Protein AF-A0A8S3QP58-F1 (afdb_monomer)

Structure (mmCIF, N/CA/C/O backbone):
data_AF-A0A8S3QP58-F1
#
_entry.id   AF-A0A8S3QP58-F1
#
loop_
_atom_site.group_PDB
_atom_site.id
_atom_site.type_symbol
_atom_site.label_atom_id
_atom_site.label_alt_id
_atom_site.label_comp_id
_atom_site.label_asym_id
_atom_site.label_entity_id
_atom_site.label_seq_id
_atom_site.pdbx_PDB_ins_code
_atom_site.Cartn_x
_atom_site.Cartn_y
_atom_site.Cartn_z
_atom_site.occupancy
_atom_site.B_iso_or_equiv
_atom_site.auth_seq_id
_atom_site.auth_comp_id
_atom_site.auth_asym_id
_atom_site.auth_atom_id
_atom_site.pdbx_PDB_model_num
ATOM 1 N N . MET A 1 1 ? -31.951 10.811 35.014 1.00 45.75 1 MET A N 1
ATOM 2 C CA . MET A 1 1 ? -30.513 10.478 35.061 1.00 45.75 1 MET A CA 1
ATOM 3 C C . MET A 1 1 ? -30.226 9.606 33.851 1.00 45.75 1 MET A C 1
ATOM 5 O O . MET A 1 1 ? -30.756 8.506 33.785 1.00 45.75 1 MET A O 1
ATOM 9 N N . THR A 1 2 ? -29.522 10.130 32.850 1.00 40.12 2 THR A N 1
ATOM 10 C CA . THR A 1 2 ? -29.192 9.384 31.626 1.00 40.12 2 THR A CA 1
ATOM 11 C C . THR A 1 2 ? -27.955 8.546 31.903 1.00 40.12 2 THR A C 1
ATOM 13 O O . THR A 1 2 ? -26.919 9.098 32.264 1.00 40.12 2 THR A O 1
ATOM 16 N N . VAL A 1 3 ? -28.060 7.226 31.774 1.00 45.69 3 VAL A N 1
ATOM 17 C CA . VAL A 1 3 ? -26.904 6.330 31.868 1.00 45.69 3 VAL A CA 1
ATOM 18 C C . VAL A 1 3 ? -26.404 6.098 30.449 1.00 45.69 3 VAL A C 1
ATOM 20 O O . VAL A 1 3 ? -27.106 5.503 29.633 1.00 45.69 3 VAL A O 1
ATOM 23 N N . ILE A 1 4 ? -25.210 6.600 30.141 1.00 49.03 4 ILE A N 1
ATOM 24 C CA . ILE A 1 4 ? -24.517 6.276 28.893 1.00 49.03 4 ILE A CA 1
ATOM 25 C C . ILE A 1 4 ? -23.741 4.986 29.153 1.00 49.03 4 ILE A C 1
ATOM 27 O O . ILE A 1 4 ? -22.743 4.999 29.872 1.00 49.03 4 ILE A O 1
ATOM 31 N N . LEU A 1 5 ? -24.212 3.866 28.602 1.00 46.88 5 LEU A N 1
ATOM 32 C CA . LEU A 1 5 ? -23.418 2.642 28.540 1.00 46.88 5 LEU A CA 1
ATOM 33 C C . LEU A 1 5 ? -22.616 2.647 27.238 1.00 46.88 5 LEU A C 1
ATOM 35 O O . LEU A 1 5 ? -23.177 2.556 26.147 1.00 46.88 5 LEU A O 1
ATOM 39 N N . HIS A 1 6 ? -21.295 2.751 27.368 1.00 47.25 6 HIS A N 1
ATOM 40 C CA . HIS A 1 6 ? -20.369 2.494 26.272 1.00 47.25 6 HIS A CA 1
ATOM 41 C C . HIS A 1 6 ? -20.181 0.983 26.145 1.00 47.25 6 HIS A C 1
ATOM 43 O O . HIS A 1 6 ? -19.508 0.369 26.972 1.00 47.25 6 HIS A O 1
ATOM 49 N N . PHE A 1 7 ? -20.778 0.382 25.118 1.00 46.78 7 PHE A N 1
ATOM 50 C CA . PHE A 1 7 ? -20.474 -0.994 24.745 1.00 46.78 7 PHE A CA 1
ATOM 51 C C . PHE A 1 7 ? -19.387 -0.974 23.668 1.00 46.78 7 PHE A C 1
ATOM 53 O O . PHE A 1 7 ? -19.610 -0.504 22.552 1.00 46.78 7 PHE A O 1
ATOM 60 N N . VAL A 1 8 ? -18.200 -1.472 24.018 1.00 51.53 8 VAL A N 1
ATOM 61 C CA . VAL A 1 8 ? -17.153 -1.808 23.048 1.00 51.53 8 VAL A CA 1
ATOM 62 C C . VAL A 1 8 ? -17.393 -3.255 22.633 1.00 51.53 8 VAL A C 1
ATOM 64 O O . VAL A 1 8 ? -17.228 -4.160 23.449 1.00 51.53 8 VAL A O 1
ATOM 67 N N . PHE A 1 9 ? -17.818 -3.480 21.390 1.00 50.41 9 PHE A N 1
ATOM 68 C CA . PHE A 1 9 ? -17.845 -4.827 20.824 1.00 50.41 9 PHE A CA 1
ATOM 69 C C . PHE A 1 9 ? -16.462 -5.138 20.248 1.00 50.41 9 PHE A C 1
ATOM 71 O O . PHE A 1 9 ? -16.004 -4.465 19.324 1.00 50.41 9 PHE A O 1
ATOM 78 N N . ASP A 1 10 ? -15.804 -6.153 20.808 1.00 52.69 10 ASP A N 1
ATOM 79 C CA . ASP A 1 10 ? -14.637 -6.792 20.201 1.00 52.69 10 ASP A CA 1
ATOM 80 C C . ASP A 1 10 ? -15.140 -7.810 19.171 1.00 52.69 10 ASP A C 1
ATOM 82 O O . ASP A 1 10 ? -15.853 -8.760 19.516 1.00 52.69 10 ASP A O 1
ATOM 86 N N . ALA A 1 11 ? -14.810 -7.609 17.896 1.00 58.12 11 ALA A N 1
ATOM 87 C CA . ALA A 1 11 ? -14.979 -8.658 16.906 1.00 58.12 11 ALA A CA 1
ATOM 88 C C . ALA A 1 11 ? -13.976 -9.779 17.232 1.00 58.12 11 ALA A C 1
ATOM 90 O O . ALA A 1 11 ? -12.807 -9.711 16.866 1.00 58.12 11 ALA A O 1
ATOM 91 N N . SER A 1 12 ? -14.426 -10.840 17.912 1.00 61.84 12 SER A N 1
ATOM 92 C CA . SER A 1 12 ? -13.555 -11.954 18.328 1.00 61.84 12 SER A CA 1
ATOM 93 C C . SER A 1 12 ? -12.965 -12.758 17.159 1.00 61.84 12 SER A C 1
ATOM 95 O O . SER A 1 12 ? -12.126 -13.634 17.377 1.00 61.84 12 SER A O 1
ATOM 97 N N . VAL A 1 13 ? -13.421 -12.498 15.933 1.00 76.38 13 VAL A N 1
ATOM 98 C CA . VAL A 1 13 ? -13.014 -13.181 14.705 1.00 76.38 13 VAL A CA 1
ATOM 99 C C . VAL A 1 13 ? -12.170 -12.228 13.870 1.00 76.38 13 VAL A C 1
ATOM 101 O O . VAL A 1 13 ? -12.584 -11.107 13.584 1.00 76.38 13 VAL A O 1
ATOM 104 N N . THR A 1 14 ? -10.993 -12.697 13.467 1.00 85.44 14 THR A N 1
ATOM 105 C CA . THR A 1 14 ? -10.166 -12.011 12.475 1.00 85.44 14 THR A CA 1
ATOM 106 C C . THR A 1 14 ? -10.880 -12.038 11.128 1.00 85.44 14 THR A C 1
ATOM 108 O O . THR A 1 14 ? -11.265 -13.105 10.649 1.00 85.44 14 THR A O 1
ATOM 111 N N . VAL A 1 15 ? -11.056 -10.870 10.521 1.00 92.31 15 VAL A N 1
ATOM 112 C CA . VAL A 1 15 ? -11.698 -10.711 9.213 1.00 92.31 15 VAL A CA 1
ATOM 113 C C . VAL A 1 15 ? -10.826 -9.870 8.294 1.00 92.31 15 VAL A C 1
ATOM 115 O O . VAL A 1 15 ? -9.963 -9.122 8.750 1.00 92.31 15 VAL A O 1
ATOM 118 N N . ASN A 1 16 ? -11.091 -9.968 6.997 1.00 94.50 16 ASN A N 1
ATOM 119 C CA . ASN A 1 16 ? -10.489 -9.103 5.998 1.00 94.50 16 ASN A CA 1
ATOM 120 C C . ASN A 1 16 ? -11.105 -7.699 6.071 1.00 94.50 16 ASN A C 1
ATOM 122 O O . ASN A 1 16 ? -12.305 -7.518 5.852 1.00 94.50 16 ASN A O 1
ATOM 126 N N . LEU A 1 17 ? -10.274 -6.715 6.386 1.00 95.00 17 LEU A N 1
ATOM 127 C CA . LEU A 1 17 ? -10.653 -5.327 6.626 1.00 95.00 17 LEU A CA 1
ATOM 128 C C . LEU A 1 17 ? -10.520 -4.447 5.380 1.00 95.00 17 LEU A C 1
ATOM 130 O O . LEU A 1 17 ? -11.056 -3.340 5.372 1.00 95.00 17 LEU A O 1
ATOM 134 N N . THR A 1 18 ? -9.842 -4.921 4.330 1.00 94.81 18 THR A N 1
ATOM 135 C CA . THR A 1 18 ? -9.574 -4.145 3.107 1.00 94.81 18 THR A CA 1
ATOM 136 C C . THR A 1 18 ? -10.833 -3.574 2.437 1.00 94.81 18 THR A C 1
ATOM 138 O O . THR A 1 18 ? -10.791 -2.416 2.024 1.00 94.81 18 THR A O 1
ATOM 141 N N . PRO A 1 19 ? -11.978 -4.289 2.363 1.00 93.44 19 PRO A N 1
ATOM 142 C CA . PRO A 1 19 ? -13.196 -3.721 1.773 1.00 93.44 19 PRO A CA 1
ATOM 143 C C . PRO A 1 19 ? -13.744 -2.486 2.510 1.00 93.44 19 PRO A C 1
ATOM 145 O O . PRO A 1 19 ? -14.552 -1.746 1.957 1.00 93.44 19 PRO A O 1
ATOM 148 N N . ASN A 1 20 ? -13.313 -2.250 3.753 1.00 92.75 20 ASN A N 1
ATOM 149 C CA . ASN A 1 20 ? -13.816 -1.197 4.629 1.00 92.75 20 ASN A CA 1
ATOM 150 C C . ASN A 1 20 ? -12.797 -0.055 4.781 1.00 92.75 20 ASN A C 1
ATOM 152 O O . ASN A 1 20 ? -12.424 0.337 5.891 1.00 92.75 20 ASN A O 1
ATOM 156 N N . GLY A 1 21 ? -12.339 0.497 3.660 1.00 94.75 21 GLY A N 1
ATOM 157 C CA . GLY A 1 21 ? -11.414 1.623 3.664 1.00 94.75 21 GLY A CA 1
ATOM 158 C C . GLY A 1 21 ? -11.160 2.212 2.287 1.00 94.75 21 GLY A C 1
ATOM 159 O O . GLY A 1 21 ? -11.836 1.891 1.313 1.00 94.75 21 GLY A O 1
ATOM 160 N N . THR A 1 22 ? -10.186 3.111 2.228 1.00 97.25 22 THR A N 1
ATOM 161 C CA . THR A 1 22 ? -9.797 3.827 1.010 1.00 97.25 22 THR A CA 1
ATOM 162 C C . THR A 1 22 ? -8.297 3.734 0.805 1.00 97.25 22 THR A C 1
ATOM 164 O O . THR A 1 22 ? -7.536 3.733 1.774 1.00 97.25 22 THR A O 1
ATOM 167 N N . ALA A 1 23 ? -7.867 3.704 -0.452 1.00 97.31 23 ALA A N 1
ATOM 168 C CA . ALA A 1 23 ? -6.461 3.674 -0.809 1.00 97.31 23 ALA A CA 1
ATOM 169 C C . ALA A 1 23 ? -6.011 5.004 -1.424 1.00 97.31 23 ALA A C 1
ATOM 171 O O . ALA A 1 23 ? -6.768 5.679 -2.109 1.00 97.31 23 ALA A O 1
ATOM 172 N N . THR A 1 24 ? -4.757 5.370 -1.185 1.00 96.19 24 THR A N 1
ATOM 173 C CA . THR A 1 24 ? -4.065 6.497 -1.826 1.00 96.19 24 THR A CA 1
ATOM 174 C C . THR A 1 24 ? -2.649 6.062 -2.181 1.00 96.19 24 THR A C 1
ATOM 176 O O . THR A 1 24 ? -2.135 5.110 -1.596 1.00 96.19 24 THR A O 1
ATOM 179 N N . GLN A 1 25 ? -1.992 6.748 -3.111 1.00 95.00 25 GLN A N 1
ATOM 180 C CA . GLN A 1 25 ? -0.618 6.428 -3.503 1.00 95.00 25 GLN A CA 1
ATOM 181 C C . GLN A 1 25 ? 0.185 7.684 -3.838 1.00 95.00 25 GLN A C 1
ATOM 183 O O . GLN A 1 25 ? -0.373 8.774 -3.960 1.00 95.00 25 GLN A O 1
ATOM 188 N N . SER A 1 26 ? 1.503 7.535 -3.962 1.00 92.88 26 SER A N 1
ATOM 189 C CA . SER A 1 26 ? 2.432 8.646 -4.193 1.00 92.88 26 SER A CA 1
ATOM 190 C C . SER A 1 26 ? 2.255 9.356 -5.536 1.00 92.88 26 SER A C 1
ATOM 192 O O . SER A 1 26 ? 2.531 10.549 -5.630 1.00 92.88 26 SER A O 1
ATOM 194 N N . SER A 1 27 ? 1.870 8.620 -6.578 1.00 91.50 27 SER A N 1
ATOM 195 C CA . SER A 1 27 ? 1.723 9.106 -7.955 1.00 91.50 27 SER A CA 1
ATOM 196 C C . SER A 1 27 ? 0.912 8.111 -8.785 1.00 91.50 27 SER A C 1
ATOM 198 O O . SER A 1 27 ? 0.676 6.990 -8.342 1.00 91.50 27 SER A O 1
ATOM 200 N N . PHE A 1 28 ? 0.507 8.496 -9.992 1.00 89.19 28 PHE A N 1
ATOM 201 C CA . PHE A 1 28 ? -0.217 7.630 -10.924 1.00 89.19 28 PHE A CA 1
ATOM 202 C C . PHE A 1 28 ? 0.669 7.232 -12.100 1.00 89.19 28 PHE A C 1
ATOM 204 O O . PHE A 1 28 ? 1.588 7.966 -12.478 1.00 89.19 28 PHE A O 1
ATOM 211 N N . TYR A 1 29 ? 0.397 6.068 -12.684 1.00 85.00 29 TYR A N 1
ATOM 212 C CA . TYR A 1 29 ? 1.099 5.614 -13.876 1.00 85.00 29 TYR A CA 1
ATOM 213 C C . TYR A 1 29 ? 0.943 6.629 -15.016 1.00 85.00 29 TYR A C 1
ATOM 215 O O . TYR A 1 29 ? -0.172 7.001 -15.377 1.00 85.00 29 TYR A O 1
ATOM 223 N N . ASN A 1 30 ? 2.066 7.086 -15.580 1.00 82.62 30 ASN A N 1
ATOM 224 C CA . ASN A 1 30 ? 2.117 8.138 -16.606 1.00 82.62 30 ASN A CA 1
ATOM 225 C C . ASN A 1 30 ? 1.372 9.438 -16.244 1.00 82.62 30 ASN A C 1
ATOM 227 O O . ASN A 1 30 ? 0.908 10.139 -17.140 1.00 82.62 30 ASN A O 1
ATOM 231 N N . ASP A 1 31 ? 1.263 9.757 -14.949 1.00 80.12 31 ASP A N 1
ATOM 232 C CA . ASP A 1 31 ? 0.519 10.924 -14.454 1.00 80.12 31 ASP A CA 1
ATOM 233 C C . ASP A 1 31 ? -0.972 10.925 -14.878 1.00 80.12 31 ASP A C 1
ATOM 235 O O . ASP A 1 31 ? -1.614 11.972 -14.941 1.00 80.12 31 ASP A O 1
ATOM 239 N N . ASP A 1 32 ? -1.532 9.741 -15.155 1.00 83.06 32 ASP A N 1
ATOM 240 C CA . ASP A 1 32 ? -2.918 9.536 -15.576 1.00 83.06 32 ASP A CA 1
ATOM 241 C C . ASP A 1 32 ? -3.711 8.840 -14.459 1.00 83.06 32 ASP A C 1
ATOM 243 O O . ASP A 1 32 ? -3.584 7.636 -14.243 1.00 83.06 32 ASP A O 1
ATOM 247 N N . GLU A 1 33 ? -4.567 9.593 -13.761 1.00 82.56 33 GLU A N 1
ATOM 248 C CA . GLU A 1 33 ? -5.402 9.094 -12.653 1.00 82.56 33 GLU A CA 1
ATOM 249 C C . GLU A 1 33 ? -6.383 7.983 -13.069 1.00 82.56 33 GLU A C 1
ATOM 251 O O . GLU A 1 33 ? -6.966 7.301 -12.223 1.00 82.56 33 GLU A O 1
ATOM 256 N N . SER A 1 34 ? -6.592 7.776 -14.374 1.00 83.25 34 SER A N 1
ATOM 257 C CA . SER A 1 34 ? -7.401 6.665 -14.868 1.00 83.25 34 SER A CA 1
ATOM 258 C C . SER A 1 34 ? -6.654 5.326 -14.869 1.00 83.25 34 SER A C 1
ATOM 260 O O . SER A 1 34 ? -7.308 4.282 -14.926 1.00 83.25 34 SER A O 1
ATOM 262 N N . LYS A 1 35 ? -5.318 5.334 -14.753 1.00 83.62 35 LYS A N 1
ATOM 263 C CA . LYS A 1 35 ? -4.450 4.154 -14.856 1.00 83.62 35 LYS A CA 1
ATOM 264 C C . LYS A 1 35 ? -3.751 3.852 -13.536 1.00 83.62 35 LYS A C 1
ATOM 266 O O . LYS A 1 35 ? -3.249 4.745 -12.861 1.00 83.62 35 LYS A O 1
ATOM 271 N N . GLY A 1 36 ? -3.673 2.566 -13.186 1.00 87.62 36 GLY A N 1
ATOM 272 C CA . GLY A 1 36 ? -2.927 2.135 -12.000 1.00 87.62 36 GLY A CA 1
ATOM 273 C C . GLY A 1 36 ? -3.483 2.701 -10.694 1.00 87.62 36 GLY A C 1
ATOM 274 O O . GLY A 1 36 ? -2.716 3.061 -9.803 1.00 87.62 36 GLY A O 1
ATOM 275 N N . LYS A 1 37 ? -4.807 2.832 -10.600 1.00 93.12 37 LYS A N 1
ATOM 276 C CA . LYS A 1 37 ? -5.500 3.439 -9.464 1.00 93.12 37 LYS A CA 1
ATOM 277 C C . LYS A 1 37 ? -5.148 2.750 -8.141 1.00 93.12 37 LYS A C 1
ATOM 279 O O . LYS A 1 37 ? -5.067 1.523 -8.118 1.00 93.12 37 LYS A O 1
ATOM 284 N N . PRO A 1 38 ? -5.007 3.473 -7.018 1.00 95.12 38 PRO A N 1
ATOM 285 C CA . PRO A 1 38 ? -4.728 2.838 -5.733 1.00 95.12 38 PRO A CA 1
ATOM 286 C C . PRO A 1 38 ? -5.851 1.883 -5.301 1.00 95.12 38 PRO A C 1
ATOM 288 O O . PRO A 1 38 ? -5.576 0.883 -4.638 1.00 95.12 38 PRO A O 1
ATOM 291 N N . GLU A 1 39 ? -7.098 2.138 -5.707 1.00 94.81 39 GLU A N 1
ATOM 292 C CA . GLU A 1 39 ? -8.261 1.298 -5.400 1.00 94.81 39 GLU A CA 1
ATOM 293 C C . GLU A 1 39 ? -8.212 -0.078 -6.071 1.00 94.81 39 GLU A C 1
ATOM 295 O O . GLU A 1 39 ? -8.868 -1.008 -5.603 1.00 94.81 39 GLU A O 1
ATOM 300 N N . ASN A 1 40 ? -7.412 -0.231 -7.129 1.00 92.94 40 ASN A N 1
ATOM 301 C CA . ASN A 1 40 ? -7.215 -1.514 -7.796 1.00 92.94 40 ASN A CA 1
ATOM 302 C C . ASN A 1 40 ? -6.676 -2.582 -6.828 1.00 92.94 40 ASN A C 1
ATOM 304 O O . ASN A 1 40 ? -7.013 -3.749 -6.960 1.00 92.94 40 ASN A O 1
ATOM 308 N N . ALA A 1 41 ? -5.932 -2.176 -5.793 1.00 94.81 41 ALA A N 1
ATOM 309 C CA . ALA A 1 41 ? -5.393 -3.075 -4.777 1.00 94.81 41 ALA A CA 1
ATOM 310 C C . ALA A 1 41 ? -6.381 -3.426 -3.638 1.00 94.81 41 ALA A C 1
ATOM 31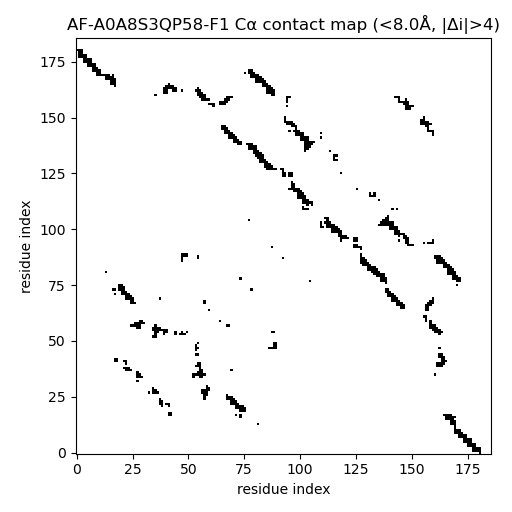2 O O . ALA A 1 41 ? -5.985 -4.078 -2.670 1.00 94.81 41 ALA A O 1
ATOM 3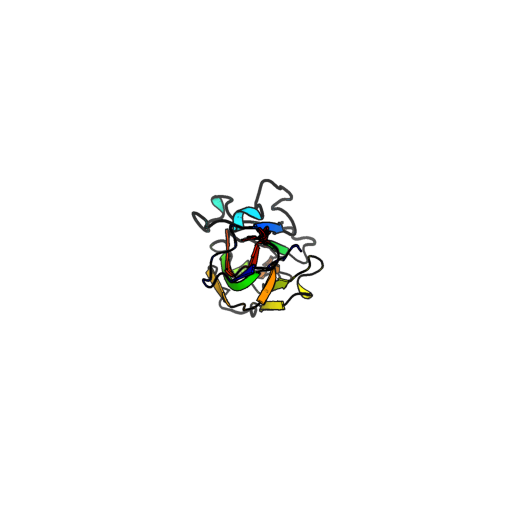13 N N . LEU A 1 42 ? -7.647 -2.987 -3.700 1.00 94.88 42 LEU A N 1
ATOM 314 C CA . LEU A 1 42 ? -8.636 -3.188 -2.626 1.00 94.88 42 LEU A CA 1
ATOM 315 C C . LEU A 1 42 ? -9.488 -4.449 -2.771 1.00 94.88 42 LEU A C 1
ATOM 317 O O . LEU A 1 42 ? -10.114 -4.881 -1.799 1.00 94.88 42 LEU A O 1
ATOM 321 N N . TYR A 1 43 ? -9.520 -5.044 -3.960 1.00 88.56 43 TYR A N 1
ATOM 322 C CA . TYR A 1 43 ? -10.361 -6.197 -4.259 1.00 88.56 43 TYR A CA 1
ATOM 323 C C . TYR A 1 43 ? -9.514 -7.359 -4.775 1.00 88.56 43 TYR A C 1
ATOM 325 O O . TYR A 1 43 ? -8.548 -7.116 -5.495 1.00 88.56 43 TYR A O 1
ATOM 333 N N . PRO A 1 44 ? -9.862 -8.615 -4.432 1.00 84.56 44 PRO A N 1
ATOM 334 C CA . PRO A 1 44 ? -9.182 -9.779 -4.983 1.00 84.56 44 PRO A CA 1
ATOM 335 C C . PRO A 1 44 ? -9.177 -9.711 -6.513 1.00 84.56 44 PRO A C 1
ATOM 337 O O . PRO A 1 44 ? -10.242 -9.497 -7.106 1.00 84.56 44 PRO A O 1
ATOM 340 N N . PRO A 1 45 ? -8.019 -9.873 -7.166 1.00 73.00 45 PRO A N 1
ATOM 341 C CA . PRO A 1 45 ? -7.928 -9.628 -8.584 1.00 73.00 45 PRO A CA 1
ATOM 342 C C . PRO A 1 45 ? -8.338 -10.897 -9.340 1.00 73.00 45 PRO A C 1
ATOM 344 O O . PRO A 1 45 ? -8.186 -12.018 -8.854 1.00 73.00 45 PRO A O 1
ATOM 347 N N . ILE A 1 46 ? -8.867 -10.732 -10.554 1.00 70.25 46 ILE A N 1
ATOM 348 C CA . ILE A 1 46 ? -9.200 -11.868 -11.433 1.00 70.25 46 ILE A CA 1
ATOM 349 C C . ILE A 1 46 ? -7.908 -12.514 -11.986 1.00 70.25 46 ILE A C 1
ATOM 351 O O . ILE A 1 46 ? -7.915 -13.679 -12.376 1.00 70.25 46 ILE A O 1
ATOM 355 N N . SER A 1 47 ? -6.797 -11.766 -12.001 1.00 72.50 47 SER A N 1
ATOM 356 C CA . SER A 1 47 ? -5.446 -12.198 -12.385 1.00 72.50 47 SER A CA 1
ATOM 357 C C . SER A 1 47 ? -4.397 -11.239 -11.792 1.00 72.50 47 SER A C 1
ATOM 359 O O . SER A 1 47 ? -4.732 -10.113 -11.446 1.00 72.50 47 SER A O 1
ATOM 361 N N . ASN A 1 48 ? -3.129 -11.644 -11.702 1.00 71.62 48 ASN A N 1
ATOM 362 C CA . ASN A 1 48 ? -2.017 -10.741 -11.362 1.00 71.62 48 ASN A CA 1
ATOM 363 C C . ASN A 1 48 ? -1.283 -10.213 -12.616 1.00 71.62 48 ASN A C 1
ATOM 365 O O . ASN A 1 48 ? -0.235 -9.572 -12.504 1.00 71.62 48 ASN A O 1
ATOM 369 N N . GLU A 1 49 ? -1.823 -10.469 -13.813 1.00 71.81 49 GLU A N 1
ATOM 370 C CA . GLU A 1 49 ? -1.290 -9.978 -15.084 1.00 71.81 49 GLU A CA 1
ATOM 371 C C . GLU A 1 49 ? -1.648 -8.502 -15.333 1.00 71.81 49 GLU A C 1
ATOM 373 O O . GLU A 1 49 ? -2.814 -8.095 -15.333 1.00 71.81 49 GLU A O 1
ATOM 378 N N . TYR A 1 50 ? -0.637 -7.690 -15.652 1.00 56.50 50 TYR A N 1
ATOM 379 C CA . TYR A 1 50 ? -0.803 -6.250 -15.883 1.00 56.50 50 TYR A CA 1
ATOM 380 C C . TYR A 1 50 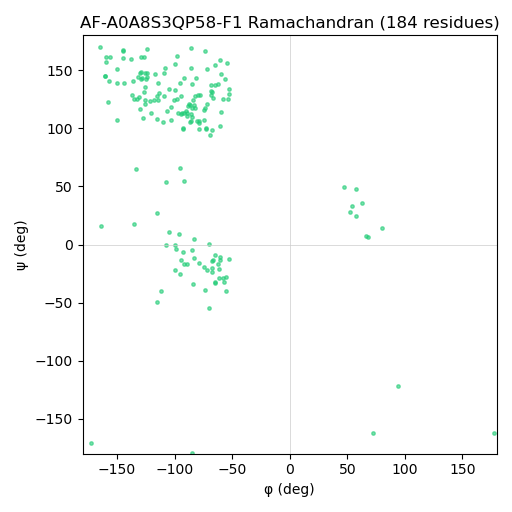? -1.604 -5.883 -17.135 1.00 56.50 50 TYR A C 1
ATOM 382 O O . TYR A 1 50 ? -2.204 -4.810 -17.168 1.00 56.50 50 TYR A O 1
ATOM 390 N N . ASN A 1 51 ? -1.681 -6.755 -18.149 1.00 60.19 51 ASN A N 1
ATOM 391 C CA . ASN A 1 51 ? -2.386 -6.463 -19.409 1.00 60.19 51 ASN A CA 1
ATOM 392 C C . ASN A 1 51 ? -3.886 -6.162 -19.223 1.00 60.19 51 ASN A C 1
ATOM 394 O O . ASN A 1 51 ? -4.538 -5.675 -20.144 1.00 60.19 51 ASN A O 1
ATOM 398 N N . LEU A 1 52 ? -4.426 -6.404 -18.027 1.00 60.31 52 LEU A N 1
ATOM 399 C CA . LEU A 1 52 ? -5.795 -6.071 -17.651 1.00 60.31 52 LEU A CA 1
ATOM 400 C C . LEU A 1 52 ? -5.933 -4.690 -16.976 1.00 60.31 52 LEU A C 1
ATOM 402 O O . LEU A 1 52 ? -7.053 -4.249 -16.741 1.00 60.31 52 LEU A O 1
ATOM 406 N N . SER A 1 53 ? -4.831 -3.985 -16.679 1.00 70.75 53 SER A N 1
ATOM 407 C CA . SER A 1 53 ? -4.813 -2.703 -15.942 1.00 70.75 53 SER A CA 1
ATOM 408 C C . SER A 1 53 ? -5.530 -2.761 -14.582 1.00 70.75 53 SER A C 1
ATOM 410 O O . SER A 1 53 ? -6.128 -1.783 -14.133 1.00 70.75 53 SER A O 1
ATOM 412 N N . ILE A 1 54 ? -5.469 -3.925 -13.929 1.00 81.94 54 ILE A N 1
ATOM 413 C CA . ILE A 1 54 ? -6.204 -4.247 -12.694 1.00 81.94 54 ILE A CA 1
ATOM 414 C C . ILE A 1 54 ? -5.384 -4.108 -11.416 1.00 81.94 54 ILE A C 1
ATOM 416 O O . ILE A 1 54 ? -5.941 -4.294 -10.345 1.00 81.94 54 ILE A O 1
ATOM 420 N N . CYS A 1 55 ? -4.091 -3.798 -11.508 1.00 90.69 55 CYS A N 1
ATOM 421 C CA . CYS A 1 55 ? -3.241 -3.543 -10.346 1.00 90.69 55 CYS A CA 1
ATOM 422 C C . CYS A 1 55 ? -3.088 -2.031 -10.143 1.00 90.69 55 CYS A C 1
ATOM 424 O O . CYS A 1 55 ? -3.270 -1.247 -11.085 1.00 90.69 55 CYS A O 1
ATOM 426 N N . SER A 1 56 ? -2.800 -1.597 -8.918 1.00 93.56 56 SER A N 1
ATOM 427 C CA . SER A 1 56 ? -2.310 -0.240 -8.689 1.00 93.56 56 SER A CA 1
ATOM 428 C C . SER A 1 56 ? -0.947 -0.086 -9.357 1.00 93.56 56 SER A C 1
ATOM 430 O O . SER A 1 56 ? -0.273 -1.081 -9.615 1.00 93.56 56 SER A O 1
ATOM 432 N N . HIS A 1 57 ? -0.575 1.138 -9.719 1.00 92.62 57 HIS A N 1
ATOM 433 C CA . HIS A 1 57 ? 0.698 1.399 -10.376 1.00 92.62 57 HIS A CA 1
ATOM 434 C C . HIS A 1 57 ? 1.111 2.861 -10.185 1.00 92.62 57 HIS A C 1
ATOM 436 O O . HIS A 1 57 ? 0.388 3.780 -10.583 1.00 92.62 57 HIS A O 1
ATOM 442 N N . THR A 1 58 ? 2.286 3.090 -9.603 1.00 92.06 58 THR A N 1
ATOM 443 C CA . THR A 1 58 ? 2.872 4.437 -9.474 1.00 92.06 58 THR A CA 1
ATOM 444 C C . THR A 1 58 ? 3.658 4.837 -10.722 1.00 92.06 58 THR A C 1
ATOM 446 O O . THR A 1 58 ? 3.921 4.024 -11.599 1.00 92.06 58 THR A O 1
ATOM 449 N N . LYS A 1 59 ? 4.055 6.100 -10.847 1.00 87.81 59 LYS A N 1
ATOM 450 C CA . LYS A 1 59 ? 4.832 6.566 -12.006 1.00 87.81 59 LYS A CA 1
ATOM 451 C C . LYS A 1 59 ? 6.200 5.869 -12.132 1.00 87.81 59 LYS A C 1
ATOM 453 O O . LYS A 1 59 ? 6.931 5.785 -11.152 1.00 87.81 59 LYS A O 1
ATOM 458 N N . GLU A 1 60 ? 6.579 5.497 -13.355 1.00 78.44 60 GLU A N 1
ATOM 459 C CA . GLU A 1 60 ? 7.905 4.969 -13.730 1.00 78.44 60 GLU A CA 1
ATOM 460 C C . GLU A 1 60 ? 8.857 6.101 -14.182 1.00 78.44 60 GLU A C 1
ATOM 462 O O . GLU A 1 60 ? 9.356 6.107 -15.306 1.00 78.44 60 GLU A O 1
ATOM 467 N N . ASP A 1 61 ? 9.066 7.147 -13.373 1.00 67.38 61 ASP A N 1
ATOM 468 C CA . ASP A 1 61 ? 9.904 8.281 -13.810 1.00 67.38 61 ASP A CA 1
ATOM 469 C C . ASP A 1 61 ? 11.362 8.133 -13.394 1.00 67.38 61 ASP A C 1
ATOM 471 O O . ASP A 1 61 ? 11.739 8.515 -12.287 1.00 67.38 61 ASP A O 1
ATOM 475 N N . ILE A 1 62 ? 12.171 7.675 -14.351 1.00 61.72 62 ILE A N 1
ATOM 476 C CA . ILE A 1 62 ? 13.628 7.457 -14.311 1.00 61.72 62 ILE A CA 1
ATOM 477 C C . ILE A 1 62 ? 14.447 8.678 -13.849 1.00 61.72 62 ILE A C 1
ATOM 479 O O . ILE A 1 62 ? 15.646 8.549 -13.610 1.00 61.72 62 ILE A O 1
ATOM 483 N N . ARG A 1 63 ? 13.863 9.883 -13.758 1.00 60.91 63 ARG A N 1
ATOM 484 C CA . ARG A 1 63 ? 14.645 11.095 -13.479 1.00 60.91 63 ARG A CA 1
ATOM 485 C C . ARG A 1 63 ? 14.632 11.591 -12.044 1.00 60.91 63 ARG A C 1
ATOM 487 O O . ARG A 1 63 ? 15.574 12.306 -11.736 1.00 60.91 63 ARG A O 1
ATOM 494 N N . ASN A 1 64 ? 13.654 11.262 -11.184 1.00 62.44 64 ASN A N 1
ATOM 495 C CA . ASN A 1 64 ? 13.590 11.841 -9.821 1.00 62.44 64 ASN A CA 1
ATOM 496 C C . ASN A 1 64 ? 12.678 11.126 -8.788 1.00 62.44 64 ASN A C 1
ATOM 498 O O . ASN A 1 64 ? 12.368 11.716 -7.748 1.00 62.44 64 ASN A O 1
ATOM 502 N N . VAL A 1 65 ? 12.228 9.884 -9.002 1.00 67.56 65 VAL A N 1
ATOM 503 C CA . VAL A 1 65 ? 11.454 9.170 -7.963 1.00 67.56 65 VAL A CA 1
ATOM 504 C C . VAL A 1 65 ? 12.400 8.615 -6.896 1.00 67.56 65 VAL A C 1
ATOM 506 O O . VAL A 1 65 ? 13.101 7.641 -7.125 1.00 67.56 65 VAL A O 1
ATOM 509 N N . GLN A 1 66 ? 12.425 9.238 -5.714 1.00 81.00 66 GLN A N 1
ATOM 510 C CA . GLN A 1 66 ? 13.221 8.756 -4.568 1.00 81.00 66 GLN A CA 1
ATOM 511 C C . GLN A 1 66 ? 12.455 7.770 -3.675 1.00 81.00 66 GLN A C 1
ATOM 513 O O . GLN A 1 66 ? 13.045 7.104 -2.828 1.00 81.00 66 GLN A O 1
ATOM 518 N N . LYS A 1 67 ? 11.126 7.728 -3.813 1.00 89.81 67 LYS A N 1
ATOM 519 C CA . LYS A 1 67 ? 10.239 6.858 -3.043 1.00 89.81 67 LYS A CA 1
ATOM 520 C C . LYS A 1 67 ? 8.897 6.688 -3.741 1.00 89.81 67 LYS A C 1
ATOM 522 O O . LYS A 1 67 ? 8.374 7.654 -4.300 1.00 89.81 67 LYS A O 1
ATOM 527 N N . ALA A 1 68 ? 8.318 5.507 -3.616 1.00 92.81 68 ALA A N 1
ATOM 528 C CA . ALA A 1 68 ? 6.967 5.190 -4.041 1.00 92.81 68 ALA A CA 1
ATOM 529 C C . ALA A 1 68 ? 6.215 4.532 -2.882 1.00 92.81 68 ALA A C 1
ATOM 531 O O . ALA A 1 68 ? 6.795 3.816 -2.063 1.00 92.81 68 ALA A O 1
ATOM 532 N N . TRP A 1 69 ? 4.925 4.830 -2.756 1.00 95.31 69 TRP A N 1
ATOM 533 C CA . TRP A 1 69 ? 4.123 4.270 -1.675 1.00 95.31 69 TRP A CA 1
ATOM 534 C C . TRP A 1 69 ? 2.664 4.103 -2.060 1.00 95.31 69 TRP A C 1
ATOM 536 O O . TRP A 1 69 ? 2.117 4.882 -2.839 1.00 95.31 69 TRP A O 1
ATOM 546 N N . TRP A 1 70 ? 2.038 3.111 -1.436 1.00 97.12 70 TRP A N 1
ATOM 547 C CA . TRP A 1 70 ? 0.600 2.887 -1.431 1.00 97.12 70 TRP A CA 1
ATOM 548 C C . TRP A 1 70 ? 0.132 2.805 0.016 1.00 97.12 70 TRP A C 1
ATOM 550 O O . TRP A 1 70 ? 0.777 2.175 0.854 1.00 97.12 70 TRP A O 1
ATOM 560 N N . ARG A 1 71 ? -0.970 3.477 0.333 1.00 97.69 71 ARG A N 1
ATOM 561 C CA . ARG A 1 71 ? -1.483 3.611 1.693 1.00 97.69 71 ARG A CA 1
ATOM 562 C C . ARG A 1 71 ? -2.967 3.317 1.735 1.00 97.69 71 ARG A C 1
ATOM 564 O O . ARG A 1 71 ? -3.753 4.010 1.092 1.00 97.69 71 ARG A O 1
ATOM 571 N N . PHE A 1 72 ? -3.326 2.376 2.591 1.00 98.00 72 PHE A N 1
ATOM 572 C CA . PHE A 1 72 ? -4.691 2.098 2.995 1.00 98.00 72 PHE A CA 1
ATOM 573 C C . PHE A 1 72 ? -5.062 2.888 4.247 1.00 98.00 72 PHE A C 1
ATOM 575 O O . PHE A 1 72 ? -4.239 3.033 5.151 1.00 98.00 72 PHE A O 1
ATOM 582 N N . GLN A 1 73 ? -6.306 3.348 4.317 1.00 97.19 73 GLN A N 1
ATOM 583 C CA . GLN A 1 73 ? -6.913 3.971 5.488 1.00 97.19 73 GLN A CA 1
ATOM 584 C C . GLN A 1 73 ? -8.215 3.244 5.828 1.00 97.19 73 GLN A C 1
ATOM 586 O O . GLN A 1 73 ? -9.116 3.185 4.990 1.00 97.19 73 GLN A O 1
ATOM 591 N N . PHE A 1 74 ? -8.351 2.756 7.064 1.00 95.81 74 PHE A N 1
ATOM 592 C CA . PHE A 1 74 ? -9.619 2.189 7.534 1.00 95.81 74 PHE A CA 1
ATOM 593 C C . PHE A 1 74 ? -10.690 3.282 7.668 1.00 95.81 74 PHE A C 1
ATOM 595 O O . PHE A 1 74 ? -10.438 4.358 8.221 1.00 95.81 74 PHE A O 1
ATOM 602 N N . SER A 1 75 ? -11.915 2.995 7.222 1.00 94.12 75 SER A N 1
ATOM 603 C CA . SER A 1 75 ? -13.039 3.944 7.300 1.00 94.12 75 SER A CA 1
ATOM 604 C C . SER A 1 75 ? -13.607 4.109 8.716 1.00 94.12 75 SER A C 1
ATOM 606 O O . SER A 1 75 ? -14.257 5.107 9.017 1.00 94.12 75 SER A O 1
ATOM 608 N N . PHE A 1 76 ? -13.339 3.146 9.597 1.00 89.81 76 PHE A N 1
ATOM 609 C CA . PHE A 1 76 ? -13.866 3.060 10.962 1.00 89.81 76 PHE A CA 1
ATOM 610 C C . PHE A 1 76 ? -12.833 3.440 12.042 1.00 89.81 76 PHE A C 1
ATOM 612 O O . PHE A 1 76 ? -13.074 3.237 13.230 1.00 89.81 76 PHE A O 1
ATOM 619 N N . GLY A 1 77 ? -11.688 4.009 11.652 1.00 90.75 77 GLY A N 1
ATOM 620 C CA . GLY A 1 77 ? -10.649 4.457 12.581 1.00 90.75 77 GLY A CA 1
ATOM 621 C C . GLY A 1 77 ? -9.570 3.403 12.821 1.00 90.75 77 GLY A C 1
ATOM 622 O O . GLY A 1 77 ? -8.883 3.010 11.887 1.00 90.75 77 GLY A O 1
ATOM 623 N N . LEU A 1 78 ? -9.362 3.000 14.075 1.00 92.62 78 LEU A N 1
ATOM 624 C CA . LEU A 1 78 ? -8.289 2.068 14.437 1.00 92.62 78 LEU A CA 1
ATOM 625 C C . LEU A 1 78 ? -8.720 0.610 14.256 1.00 92.62 78 LEU A C 1
ATOM 627 O O . LEU A 1 78 ? -9.808 0.215 14.680 1.00 92.62 78 LEU A O 1
ATOM 631 N N . ALA A 1 79 ? -7.818 -0.197 13.706 1.00 93.50 79 ALA A N 1
ATOM 632 C CA . ALA A 1 79 ? -7.946 -1.644 13.632 1.00 93.50 79 ALA A CA 1
ATOM 633 C C . ALA A 1 79 ? -6.725 -2.322 14.253 1.00 93.50 79 ALA A C 1
ATOM 635 O O . ALA A 1 79 ? -5.597 -1.850 14.104 1.00 93.50 79 ALA A O 1
ATOM 636 N N . TYR A 1 80 ? -6.950 -3.439 14.940 1.00 94.81 80 TYR A N 1
ATOM 637 C CA . TYR A 1 80 ? -5.881 -4.333 15.358 1.00 94.81 80 TYR A CA 1
ATOM 638 C C . TYR A 1 80 ? -5.586 -5.312 14.225 1.00 94.81 80 TYR A C 1
ATOM 640 O O . TYR A 1 80 ? -6.371 -6.220 13.958 1.00 94.81 80 TYR A O 1
ATOM 648 N N . ILE A 1 81 ? -4.475 -5.095 13.536 1.00 96.81 81 ILE A N 1
ATOM 649 C CA . ILE A 1 81 ? -4.022 -5.901 12.405 1.00 96.81 81 ILE A CA 1
ATOM 650 C C . ILE A 1 81 ? -3.328 -7.149 12.953 1.00 96.81 81 ILE A C 1
ATOM 652 O O . ILE A 1 81 ? -2.676 -7.091 13.997 1.00 96.81 81 ILE A O 1
ATOM 656 N N . THR A 1 82 ? -3.505 -8.281 12.273 1.00 97.12 82 THR A N 1
ATOM 657 C CA . THR A 1 82 ? -2.824 -9.547 12.587 1.00 97.12 82 THR A CA 1
ATOM 658 C C . THR A 1 82 ? -1.833 -9.936 11.507 1.00 97.12 82 THR A C 1
ATOM 660 O O . THR A 1 82 ? -0.736 -10.408 11.806 1.00 97.12 82 THR A O 1
ATOM 663 N N . ASP A 1 83 ? -2.211 -9.730 10.250 1.00 97.69 83 ASP A N 1
ATOM 664 C CA . ASP A 1 83 ? -1.410 -10.073 9.089 1.00 97.69 83 ASP A CA 1
ATOM 665 C C . ASP A 1 83 ? -1.868 -9.292 7.856 1.00 97.69 83 ASP A C 1
ATOM 667 O O . ASP A 1 83 ? -2.993 -8.792 7.769 1.00 97.69 83 ASP A O 1
ATOM 671 N N . ILE A 1 84 ? -0.947 -9.161 6.909 1.00 98.25 84 ILE A N 1
ATOM 672 C CA . ILE A 1 84 ? -1.127 -8.436 5.659 1.00 98.25 84 ILE A CA 1
ATOM 673 C C . ILE A 1 84 ? -0.671 -9.364 4.542 1.00 98.25 84 ILE A C 1
ATOM 675 O O . ILE A 1 84 ? 0.499 -9.736 4.478 1.00 98.25 84 ILE A O 1
ATOM 679 N N . THR A 1 85 ? -1.586 -9.748 3.660 1.00 97.25 85 THR A N 1
ATOM 680 C CA . THR A 1 85 ? -1.260 -10.540 2.472 1.00 97.25 85 THR A CA 1
ATOM 681 C C . THR A 1 85 ? -1.194 -9.640 1.253 1.00 97.25 85 THR A C 1
ATOM 683 O O . THR A 1 85 ? -2.157 -8.942 0.942 1.00 97.25 85 THR A O 1
ATOM 686 N N . ILE A 1 86 ? -0.062 -9.671 0.561 1.00 95.94 86 ILE A N 1
ATOM 687 C CA . ILE A 1 86 ? 0.194 -8.887 -0.645 1.00 95.94 86 ILE A CA 1
ATOM 688 C C . ILE A 1 86 ? 0.122 -9.812 -1.851 1.00 95.94 86 ILE A C 1
ATOM 690 O O . ILE A 1 86 ? 0.726 -10.882 -1.838 1.00 95.94 86 ILE A O 1
ATOM 694 N N . TYR A 1 87 ? -0.578 -9.357 -2.884 1.00 94.94 87 TYR A N 1
ATOM 695 C CA . TYR A 1 87 ? -0.575 -9.907 -4.231 1.00 94.94 87 TYR A CA 1
ATOM 696 C C . TYR A 1 87 ? 0.006 -8.837 -5.151 1.00 94.94 87 TYR A C 1
ATOM 698 O O . TYR A 1 87 ? -0.616 -7.799 -5.393 1.00 94.94 87 TYR A O 1
ATOM 706 N N . TYR A 1 88 ? 1.225 -9.069 -5.610 1.00 94.00 88 TYR A N 1
ATOM 707 C CA . TYR A 1 88 ? 1.969 -8.180 -6.489 1.00 94.00 88 TYR A CA 1
ATOM 708 C C . TYR A 1 88 ? 1.843 -8.624 -7.948 1.00 94.00 88 TYR A C 1
ATOM 710 O O . TYR A 1 88 ? 1.492 -9.774 -8.231 1.00 94.00 88 TYR A O 1
ATOM 718 N N . ARG A 1 89 ? 2.149 -7.711 -8.873 1.00 92.38 89 ARG A N 1
ATOM 719 C CA . ARG A 1 89 ? 2.173 -7.985 -10.313 1.00 92.38 89 ARG A CA 1
ATOM 720 C C . ARG A 1 89 ? 3.053 -9.193 -10.651 1.00 92.38 89 ARG A C 1
ATOM 722 O O . ARG A 1 89 ? 4.195 -9.315 -10.203 1.00 92.38 89 ARG A O 1
ATOM 729 N N . GLU A 1 90 ? 2.524 -10.077 -11.490 1.00 89.88 90 GLU A N 1
ATOM 730 C CA . GLU A 1 90 ? 3.225 -11.276 -11.945 1.00 89.88 90 GLU A CA 1
ATOM 731 C C . GLU A 1 90 ? 4.460 -10.927 -12.786 1.00 89.88 90 GLU A C 1
ATOM 733 O O . GLU A 1 90 ? 4.376 -10.076 -13.665 1.00 89.88 90 GLU A O 1
ATOM 738 N N . ASN A 1 91 ? 5.583 -11.619 -12.555 1.00 87.31 91 ASN A N 1
ATOM 739 C CA . ASN A 1 91 ? 6.892 -11.410 -13.201 1.00 87.31 91 ASN A CA 1
ATOM 740 C C . ASN A 1 91 ? 7.618 -10.095 -12.858 1.00 87.31 91 ASN A C 1
ATOM 742 O O . ASN A 1 91 ? 8.686 -9.852 -13.405 1.00 87.31 91 ASN A O 1
ATOM 746 N N . TYR A 1 92 ? 7.105 -9.292 -11.919 1.00 89.19 92 TYR A N 1
ATOM 747 C CA . TYR A 1 92 ? 7.722 -8.023 -11.491 1.00 89.19 92 TYR A CA 1
ATOM 748 C C . TYR A 1 92 ? 8.189 -8.051 -10.028 1.00 89.19 92 TYR A C 1
ATOM 750 O O . TYR A 1 92 ? 8.300 -7.023 -9.367 1.00 89.19 92 TYR A O 1
ATOM 758 N N . ALA A 1 93 ? 8.508 -9.242 -9.508 1.00 89.62 93 ALA A N 1
ATOM 759 C CA . ALA A 1 93 ? 9.003 -9.428 -8.139 1.00 89.62 93 ALA A CA 1
ATOM 760 C C . ALA A 1 93 ? 10.256 -8.590 -7.827 1.00 89.62 93 ALA A C 1
ATOM 762 O O . ALA A 1 93 ? 10.491 -8.224 -6.679 1.00 89.62 93 ALA A O 1
ATOM 763 N N . TYR A 1 94 ? 11.062 -8.272 -8.842 1.00 88.38 94 TYR A N 1
ATOM 764 C CA . TYR A 1 94 ? 12.265 -7.464 -8.681 1.00 88.38 94 TYR A CA 1
ATOM 765 C C . TYR A 1 94 ? 11.946 -6.029 -8.237 1.00 88.38 94 TYR A C 1
ATOM 767 O O . TYR A 1 94 ? 12.683 -5.504 -7.412 1.00 88.38 94 TYR A O 1
ATOM 775 N N . HIS A 1 95 ? 10.807 -5.443 -8.634 1.00 90.06 95 HIS A N 1
ATOM 776 C CA . HIS A 1 95 ? 10.341 -4.143 -8.123 1.00 90.06 95 HIS A CA 1
ATOM 777 C C . HIS A 1 95 ? 9.956 -4.171 -6.633 1.00 90.06 95 HIS A C 1
ATOM 779 O O . HIS A 1 95 ? 9.798 -3.126 -6.009 1.00 90.06 95 HIS A O 1
ATOM 785 N N . MET A 1 96 ? 9.805 -5.356 -6.034 1.00 92.00 96 MET A N 1
ATOM 786 C CA . MET A 1 96 ? 9.577 -5.489 -4.595 1.00 92.00 96 MET A CA 1
ATOM 787 C C . MET A 1 96 ? 10.883 -5.494 -3.795 1.00 92.00 96 MET A C 1
ATOM 789 O O . MET A 1 96 ? 10.834 -5.538 -2.575 1.00 92.00 96 MET A O 1
ATOM 793 N N . ASN A 1 97 ? 12.058 -5.480 -4.419 1.00 88.94 97 ASN A N 1
ATOM 794 C CA . ASN A 1 97 ? 13.319 -5.671 -3.705 1.00 88.94 97 ASN A CA 1
ATOM 795 C C . ASN A 1 97 ? 13.544 -4.589 -2.624 1.00 88.94 97 ASN A C 1
ATOM 797 O O . ASN A 1 97 ? 13.718 -3.411 -2.925 1.00 88.94 97 ASN A O 1
ATOM 801 N N . GLY A 1 98 ? 13.558 -4.969 -1.342 1.00 91.31 98 GLY A N 1
ATOM 802 C CA . GLY A 1 98 ? 13.762 -4.013 -0.243 1.00 91.31 98 GLY A CA 1
ATOM 803 C C . GLY A 1 98 ? 12.551 -3.189 0.194 1.00 91.31 98 GLY A C 1
ATOM 804 O O . GLY A 1 98 ? 12.728 -2.201 0.925 1.00 91.31 98 GLY A O 1
ATOM 805 N N . PHE A 1 99 ? 11.345 -3.576 -0.233 1.00 94.44 99 PHE A N 1
ATOM 806 C CA . PHE A 1 99 ? 10.107 -2.941 0.207 1.00 94.44 99 PHE A CA 1
ATOM 807 C C . PHE A 1 99 ? 9.904 -3.040 1.721 1.00 94.44 99 PHE A C 1
ATOM 809 O O . PHE A 1 99 ? 10.456 -3.899 2.413 1.00 94.44 99 PHE A O 1
ATOM 816 N N . LYS A 1 100 ? 9.073 -2.141 2.244 1.00 96.38 100 LYS A N 1
ATOM 817 C CA . LYS A 1 100 ? 8.711 -2.068 3.656 1.00 96.38 100 LYS A CA 1
ATOM 818 C C . LYS A 1 100 ? 7.204 -2.002 3.824 1.00 96.38 100 LYS A C 1
ATOM 820 O O . LYS A 1 100 ? 6.506 -1.394 3.012 1.00 96.38 100 LYS A O 1
ATOM 825 N N . ILE A 1 101 ? 6.725 -2.565 4.928 1.00 97.62 101 ILE A N 1
ATOM 826 C CA . ILE A 1 101 ? 5.337 -2.448 5.376 1.00 97.62 101 ILE A CA 1
ATOM 827 C C . ILE A 1 101 ? 5.298 -1.748 6.721 1.00 97.62 101 ILE A C 1
ATOM 829 O O . ILE A 1 101 ? 5.911 -2.207 7.686 1.00 97.62 101 ILE A O 1
ATOM 833 N N . PHE A 1 102 ? 4.536 -0.660 6.788 1.00 98.12 102 PHE A N 1
ATOM 834 C CA . PHE A 1 102 ? 4.319 0.098 8.012 1.00 98.12 102 PHE A CA 1
ATOM 835 C C . PHE A 1 102 ? 2.856 0.085 8.433 1.00 98.12 102 PHE A C 1
ATOM 837 O O . PHE A 1 102 ? 1.952 0.140 7.597 1.00 98.12 102 PHE A O 1
ATOM 844 N N . VAL A 1 103 ? 2.640 0.107 9.744 1.00 97.75 103 VAL A N 1
ATOM 845 C CA . VAL A 1 103 ? 1.348 0.397 10.368 1.00 97.75 103 VAL A CA 1
ATOM 846 C C . VAL A 1 103 ? 1.477 1.689 11.164 1.00 97.75 103 VAL A C 1
ATOM 848 O O . VAL A 1 103 ? 2.390 1.834 11.973 1.00 97.75 103 VAL A O 1
ATOM 851 N N . THR A 1 104 ? 0.587 2.652 10.930 1.00 96.38 104 THR A N 1
ATOM 852 C CA . THR A 1 104 ? 0.664 3.980 11.561 1.00 96.38 104 THR A CA 1
ATOM 853 C C . THR A 1 104 ? -0.715 4.557 11.878 1.00 96.38 104 THR A C 1
ATOM 855 O O . THR A 1 104 ? -1.741 4.082 11.392 1.00 96.38 104 THR A O 1
ATOM 858 N N . ASN A 1 105 ? -0.729 5.606 12.698 1.00 94.88 105 ASN A N 1
ATOM 859 C CA . ASN A 1 105 ? -1.901 6.416 13.031 1.00 94.88 105 ASN A CA 1
ATOM 860 C C . ASN A 1 105 ? -1.865 7.804 12.375 1.00 94.88 105 ASN A C 1
ATOM 862 O O . ASN A 1 105 ? -2.780 8.598 12.572 1.00 94.88 105 ASN A O 1
ATOM 866 N N . THR A 1 106 ? -0.813 8.117 11.613 1.00 92.12 106 THR A N 1
ATOM 867 C CA . THR A 1 106 ? -0.622 9.427 10.981 1.00 92.12 106 THR A CA 1
ATOM 868 C C . THR A 1 106 ? -0.379 9.284 9.482 1.00 92.12 106 THR A C 1
ATOM 870 O O . THR A 1 106 ? -0.004 8.228 8.977 1.00 92.12 106 THR A O 1
ATOM 873 N N . THR A 1 107 ? -0.569 10.378 8.749 1.00 89.12 107 THR A N 1
ATOM 874 C CA . THR A 1 107 ? -0.268 10.451 7.312 1.00 89.12 107 THR A CA 1
ATOM 875 C C . THR A 1 107 ? 1.071 11.131 7.011 1.00 89.12 107 THR A C 1
ATOM 877 O O . THR A 1 107 ? 1.407 11.273 5.836 1.00 89.12 107 THR A O 1
ATOM 880 N N . ALA A 1 108 ? 1.810 11.577 8.038 1.00 81.19 108 ALA A N 1
ATOM 881 C CA . ALA A 1 108 ? 2.975 12.456 7.904 1.00 81.19 108 ALA A CA 1
ATOM 882 C C . ALA A 1 108 ? 4.183 11.750 7.269 1.00 81.19 108 ALA A C 1
ATOM 884 O O . ALA A 1 108 ? 4.690 12.192 6.238 1.00 81.19 108 ALA A O 1
ATOM 885 N N . SER A 1 109 ? 4.614 10.625 7.841 1.00 80.19 109 SER A N 1
ATOM 886 C CA . SER A 1 109 ? 5.657 9.780 7.262 1.00 80.19 109 SER A CA 1
ATOM 887 C C . SER A 1 109 ? 5.441 8.316 7.647 1.00 80.19 109 SER A C 1
ATOM 889 O O . SER A 1 109 ? 5.161 8.039 8.814 1.00 80.19 109 SER A O 1
ATOM 891 N N . PRO A 1 110 ? 5.631 7.354 6.722 1.00 79.88 110 PRO A N 1
ATOM 892 C CA . PRO A 1 110 ? 5.575 5.930 7.056 1.00 79.88 110 PRO A CA 1
ATOM 893 C C . PRO A 1 110 ? 6.577 5.542 8.153 1.00 79.88 110 PRO A C 1
ATOM 895 O O . PRO A 1 110 ? 6.271 4.700 8.989 1.00 79.88 110 PRO A O 1
ATOM 898 N N . SER A 1 111 ? 7.732 6.217 8.207 1.00 79.75 111 SER A N 1
ATOM 899 C CA . SER A 1 111 ? 8.800 5.964 9.185 1.00 79.75 111 SER A CA 1
ATOM 900 C C . SER A 1 111 ? 8.445 6.309 10.635 1.00 79.75 111 SER A C 1
ATOM 902 O O . SER A 1 111 ? 9.188 5.937 11.534 1.00 79.75 111 SER A O 1
ATOM 904 N N . GLU A 1 112 ? 7.362 7.053 10.874 1.00 87.00 112 GLU A N 1
ATOM 905 C CA . GLU A 1 112 ? 6.853 7.324 12.228 1.00 87.00 112 GLU A CA 1
ATOM 906 C C . GLU A 1 112 ? 5.969 6.182 12.755 1.00 87.00 112 GLU A C 1
ATOM 908 O O . GLU A 1 112 ? 5.617 6.161 13.934 1.00 87.00 112 GLU A O 1
ATOM 913 N N . GLY A 1 113 ? 5.585 5.248 11.880 1.00 93.25 113 GLY A N 1
ATOM 914 C CA . GLY A 1 113 ? 4.813 4.064 12.224 1.00 93.25 113 GLY A CA 1
ATOM 915 C C . GLY A 1 113 ? 5.663 2.899 12.723 1.00 93.25 113 GLY A C 1
ATOM 916 O O . GLY A 1 113 ? 6.891 2.947 12.782 1.00 93.25 113 GLY A O 1
ATOM 917 N N . TYR A 1 114 ? 4.984 1.801 13.033 1.00 97.12 114 TYR A N 1
ATOM 918 C CA . TYR A 1 114 ? 5.616 0.523 13.319 1.00 97.12 114 TYR A CA 1
ATOM 919 C C . TYR A 1 114 ? 6.009 -0.183 12.017 1.00 97.12 114 TYR A C 1
ATOM 921 O O . TYR A 1 114 ? 5.166 -0.366 11.137 1.00 97.12 114 TYR A O 1
ATOM 929 N N . LEU A 1 115 ? 7.268 -0.611 11.907 1.00 97.62 115 LEU A N 1
ATOM 930 C CA . LEU A 1 115 ? 7.765 -1.422 10.794 1.00 97.62 115 LEU A CA 1
ATOM 931 C C . LEU A 1 115 ? 7.350 -2.887 10.992 1.00 97.62 115 LEU A C 1
ATOM 933 O O . LEU A 1 115 ? 7.924 -3.592 11.818 1.00 97.62 115 LEU A O 1
ATOM 937 N N . CYS A 1 116 ? 6.357 -3.341 10.231 1.00 97.69 116 CYS A N 1
ATOM 938 C CA . CYS A 1 116 ? 5.906 -4.733 10.235 1.00 97.69 116 CYS A CA 1
ATOM 939 C C . CYS A 1 116 ? 6.891 -5.660 9.523 1.00 97.69 116 CYS A C 1
ATOM 941 O O . CYS A 1 116 ? 7.084 -6.801 9.934 1.00 97.69 116 CYS A O 1
ATOM 943 N N . TYR A 1 117 ? 7.457 -5.185 8.414 1.00 97.44 117 TYR A N 1
ATOM 944 C CA . TYR A 1 117 ? 8.299 -5.986 7.540 1.00 97.44 117 TYR A CA 1
ATOM 945 C C . TYR A 1 117 ? 9.226 -5.092 6.735 1.00 97.44 117 TYR A C 1
ATOM 947 O O . TYR A 1 117 ? 8.813 -4.035 6.258 1.00 97.44 117 TYR A O 1
ATOM 955 N N . GLU A 1 118 ? 10.457 -5.551 6.567 1.00 95.69 118 GLU A N 1
ATOM 956 C CA . GLU A 1 118 ? 11.411 -5.034 5.601 1.00 95.69 118 GLU A CA 1
ATOM 957 C C . GLU A 1 118 ? 11.977 -6.223 4.841 1.00 95.69 118 GLU A C 1
ATOM 959 O O . GLU A 1 118 ? 12.460 -7.186 5.441 1.00 95.69 118 GLU A O 1
ATOM 964 N N . ASP A 1 119 ? 11.894 -6.150 3.521 1.00 94.25 119 ASP A N 1
ATOM 965 C CA . ASP A 1 119 ? 12.477 -7.156 2.661 1.00 94.25 119 ASP A CA 1
ATOM 966 C C . ASP A 1 119 ? 14.014 -7.102 2.733 1.00 94.25 119 ASP A C 1
ATOM 968 O O . ASP A 1 119 ? 14.595 -6.016 2.620 1.00 94.25 119 ASP A O 1
ATOM 972 N N . PRO A 1 120 ? 14.702 -8.245 2.917 1.00 89.81 120 PRO A N 1
ATOM 973 C CA . PRO A 1 120 ? 16.143 -8.278 3.157 1.00 89.81 120 PRO A CA 1
ATOM 974 C C . PRO A 1 120 ? 17.005 -7.908 1.942 1.00 89.81 120 PRO A C 1
ATOM 976 O O . PRO A 1 120 ? 18.230 -7.907 2.068 1.00 89.81 120 PRO A O 1
ATOM 979 N N . LYS A 1 121 ? 16.407 -7.585 0.789 1.00 83.19 121 LYS A N 1
ATOM 980 C CA . LYS A 1 121 ? 17.111 -7.252 -0.454 1.00 83.19 121 LYS A CA 1
ATOM 981 C C . LYS A 1 121 ? 18.049 -8.350 -0.943 1.00 83.19 121 LYS A C 1
ATOM 983 O O . LYS A 1 121 ? 19.224 -8.102 -1.226 1.00 83.19 121 LYS A O 1
ATOM 988 N N . SER A 1 122 ? 17.573 -9.587 -0.971 1.00 77.75 122 SER A N 1
ATOM 989 C CA . SER A 1 122 ? 18.406 -10.747 -1.280 1.00 77.75 122 SER A CA 1
ATOM 990 C C . SER A 1 122 ? 17.864 -11.563 -2.451 1.00 77.75 122 SER A C 1
ATOM 992 O O . SER A 1 122 ? 16.758 -11.354 -2.936 1.00 77.75 122 SER A O 1
ATOM 994 N N . ASN A 1 123 ? 18.698 -12.486 -2.933 1.00 75.25 123 ASN A N 1
ATOM 995 C CA . ASN A 1 123 ? 18.295 -13.548 -3.847 1.00 75.25 123 ASN A CA 1
ATOM 996 C C . ASN A 1 123 ? 17.973 -14.795 -2.991 1.00 75.25 123 ASN A C 1
ATOM 998 O O . ASN A 1 123 ? 18.830 -15.177 -2.184 1.00 75.25 123 ASN A O 1
ATOM 1002 N N . PRO A 1 124 ? 16.803 -15.447 -3.125 1.00 84.12 124 PRO A N 1
ATOM 1003 C CA . PRO A 1 124 ? 15.747 -15.229 -4.119 1.00 84.12 124 PRO A CA 1
ATOM 1004 C C . PRO A 1 124 ? 14.943 -13.946 -3.908 1.00 84.12 124 PRO A C 1
ATOM 1006 O O . PRO A 1 124 ? 14.757 -13.513 -2.775 1.00 84.12 124 PRO A O 1
ATOM 1009 N N . LEU A 1 125 ? 14.433 -13.398 -5.017 1.00 87.81 125 LEU A N 1
ATOM 1010 C CA . LEU A 1 125 ? 13.493 -12.277 -5.008 1.00 87.81 125 LEU A CA 1
ATOM 1011 C C . LEU A 1 125 ? 12.257 -12.574 -4.137 1.00 87.81 125 LEU A C 1
ATOM 1013 O O . LEU A 1 125 ? 11.895 -13.748 -3.964 1.00 87.81 125 LEU A O 1
ATOM 1017 N N . PRO A 1 126 ? 11.568 -11.532 -3.634 1.00 88.88 126 PRO A N 1
ATOM 1018 C CA . PRO A 1 126 ? 10.387 -11.705 -2.799 1.00 88.88 126 PRO A CA 1
ATOM 1019 C C . PRO A 1 126 ? 9.289 -12.473 -3.538 1.00 88.88 126 PRO A C 1
ATOM 1021 O O . PRO A 1 126 ? 9.104 -12.327 -4.747 1.00 88.88 126 PRO A O 1
ATOM 1024 N N . ASN A 1 127 ? 8.512 -13.275 -2.809 1.00 91.12 127 ASN A N 1
ATOM 1025 C CA . ASN A 1 127 ? 7.353 -13.927 -3.407 1.00 91.12 127 ASN A CA 1
ATOM 1026 C C . ASN A 1 127 ? 6.287 -12.870 -3.743 1.00 91.12 127 ASN A C 1
ATOM 1028 O O . ASN A 1 127 ? 5.893 -12.084 -2.877 1.00 91.12 127 ASN A O 1
ATOM 1032 N N . ILE A 1 128 ? 5.790 -12.884 -4.984 1.00 91.88 128 ILE A N 1
ATOM 1033 C CA . ILE A 1 128 ? 4.709 -11.998 -5.439 1.00 91.88 128 ILE A CA 1
ATOM 1034 C C . ILE A 1 128 ? 3.410 -12.208 -4.657 1.00 91.88 128 ILE A C 1
ATOM 1036 O O . ILE A 1 128 ? 2.558 -11.328 -4.638 1.00 91.88 128 ILE A O 1
ATOM 1040 N N . THR A 1 129 ? 3.237 -13.364 -4.011 1.00 93.62 129 THR A N 1
ATOM 1041 C CA . THR A 1 129 ? 2.175 -13.594 -3.030 1.00 93.62 129 THR A CA 1
ATOM 1042 C C . THR A 1 129 ? 2.793 -13.961 -1.693 1.00 93.62 129 THR A C 1
ATOM 1044 O O . THR A 1 129 ? 3.398 -15.023 -1.549 1.00 93.62 129 THR A O 1
ATOM 1047 N N . GLN A 1 130 ? 2.642 -13.089 -0.700 1.00 93.94 130 GLN A N 1
ATOM 1048 C CA . GLN A 1 130 ? 3.204 -13.319 0.628 1.00 93.94 130 GLN A CA 1
ATOM 1049 C C . GLN A 1 130 ? 2.294 -12.784 1.725 1.00 93.94 130 GLN A C 1
ATOM 1051 O O . GLN A 1 130 ? 1.727 -11.698 1.607 1.00 93.94 130 GLN A O 1
ATOM 1056 N N . THR A 1 131 ? 2.174 -13.560 2.800 1.00 96.94 131 THR A N 1
ATOM 1057 C CA . THR A 1 131 ? 1.454 -13.184 4.017 1.00 96.94 131 THR A CA 1
ATOM 1058 C C . THR A 1 131 ? 2.461 -12.789 5.084 1.00 96.94 131 THR A C 1
ATOM 1060 O O . THR A 1 131 ? 3.287 -13.595 5.509 1.00 96.94 131 THR A O 1
ATOM 1063 N N . ILE A 1 132 ? 2.376 -11.537 5.512 1.00 97.44 132 ILE A N 1
ATOM 1064 C CA . ILE A 1 132 ? 3.285 -10.901 6.454 1.00 97.44 132 ILE A CA 1
ATOM 1065 C C . ILE A 1 132 ? 2.561 -10.766 7.797 1.00 97.44 132 ILE A C 1
ATOM 1067 O O . ILE A 1 132 ? 1.582 -10.021 7.875 1.00 97.44 132 ILE A O 1
ATOM 1071 N N . PRO A 1 133 ? 3.010 -11.443 8.866 1.00 97.81 133 PRO A N 1
ATOM 1072 C CA . PRO A 1 133 ? 2.430 -11.252 10.189 1.00 97.81 133 PRO A CA 1
ATOM 1073 C C . PRO A 1 133 ? 2.747 -9.843 10.708 1.00 97.81 133 PRO A C 1
ATOM 1075 O O . PRO A 1 133 ? 3.899 -9.415 10.698 1.00 97.81 133 PRO A O 1
ATOM 1078 N N . CYS A 1 134 ? 1.734 -9.126 11.195 1.00 97.56 134 CYS A N 1
ATOM 1079 C CA . CYS A 1 134 ? 1.915 -7.839 11.857 1.00 97.56 134 CYS A CA 1
ATOM 1080 C C . CYS A 1 134 ? 0.839 -7.598 12.913 1.00 97.56 134 CYS A C 1
ATOM 1082 O O . CYS A 1 134 ? -0.300 -7.301 12.581 1.00 97.56 134 CYS A O 1
ATOM 1084 N N . TYR A 1 135 ? 1.224 -7.685 14.185 1.00 96.56 135 TYR A N 1
ATOM 1085 C CA . TYR A 1 135 ? 0.327 -7.624 15.342 1.00 96.56 135 TYR A CA 1
ATOM 1086 C C . TYR A 1 135 ? 0.239 -6.212 15.927 1.00 96.56 135 TYR A C 1
ATOM 1088 O O . TYR A 1 135 ? 0.729 -5.964 17.031 1.00 96.56 135 TYR A O 1
ATOM 1096 N N . GLN A 1 136 ? -0.322 -5.269 15.170 1.00 96.75 136 GLN A N 1
ATOM 1097 C CA . GLN A 1 136 ? -0.282 -3.845 15.516 1.00 96.75 136 GLN A CA 1
ATOM 1098 C C . GLN A 1 136 ? -1.635 -3.156 15.409 1.00 96.75 136 GLN A C 1
ATOM 1100 O O . GLN A 1 136 ? -2.423 -3.418 14.505 1.00 96.75 136 GLN A O 1
ATOM 1105 N N . LEU A 1 137 ? -1.874 -2.220 16.328 1.00 95.19 137 LEU A N 1
ATOM 1106 C CA . LEU A 1 137 ? -3.007 -1.305 16.262 1.00 95.19 137 LEU A CA 1
ATOM 1107 C C . LEU A 1 137 ? -2.644 -0.115 15.366 1.00 95.19 137 LEU A C 1
ATOM 1109 O O . LEU A 1 137 ? -1.664 0.579 15.642 1.00 95.19 137 LEU A O 1
ATOM 1113 N N . GLY A 1 138 ? -3.442 0.146 14.332 1.00 94.94 138 GLY A N 1
ATOM 1114 C CA . GLY A 1 138 ? -3.200 1.255 13.410 1.00 94.94 138 GLY A CA 1
ATOM 1115 C C . GLY A 1 138 ? -4.443 1.748 12.682 1.00 94.94 138 GLY A C 1
ATOM 1116 O O . GLY A 1 138 ? -5.441 1.037 12.588 1.00 94.94 138 GLY A O 1
ATOM 1117 N N . GLN A 1 139 ? -4.374 2.966 12.143 1.00 95.56 139 GLN A N 1
ATOM 1118 C CA . GLN A 1 139 ? -5.382 3.509 11.221 1.00 95.56 139 GLN A CA 1
ATOM 1119 C C . GLN A 1 139 ? -4.989 3.315 9.746 1.00 95.56 139 GLN A C 1
ATOM 1121 O O . GLN A 1 139 ? -5.851 3.276 8.863 1.00 95.56 139 GLN A O 1
ATOM 1126 N N . TYR A 1 140 ? -3.689 3.203 9.477 1.00 97.38 140 TYR A N 1
ATOM 1127 C CA . TYR A 1 140 ? -3.145 3.126 8.132 1.00 97.38 140 TYR A CA 1
ATOM 1128 C C . TYR A 1 140 ? -2.196 1.944 7.990 1.00 97.38 140 TYR A C 1
ATOM 1130 O O . TYR A 1 140 ? -1.390 1.677 8.884 1.00 97.38 140 TYR A O 1
ATOM 1138 N N . VAL A 1 141 ? -2.249 1.303 6.825 1.00 97.88 141 VAL A N 1
ATOM 1139 C CA . VAL A 1 141 ? -1.248 0.335 6.359 1.00 97.88 141 VAL A CA 1
ATOM 1140 C C . VAL A 1 141 ? -0.555 0.934 5.148 1.00 97.88 141 VAL A C 1
ATOM 1142 O O . VAL A 1 141 ? -1.225 1.414 4.234 1.00 97.88 141 VAL A O 1
ATOM 1145 N N . VAL A 1 142 ? 0.775 0.931 5.135 1.00 98.12 142 VAL A N 1
ATOM 1146 C CA . VAL A 1 142 ? 1.569 1.549 4.070 1.00 98.12 142 VAL A CA 1
ATOM 1147 C C . VAL A 1 142 ? 2.540 0.537 3.483 1.00 98.12 142 VAL A C 1
ATOM 1149 O O . VAL A 1 142 ? 3.414 0.047 4.195 1.00 98.12 142 VAL A O 1
ATOM 1152 N N . TYR A 1 143 ? 2.420 0.285 2.180 1.00 97.56 143 TYR A N 1
ATOM 1153 C CA . TYR A 1 143 ? 3.497 -0.272 1.368 1.00 97.56 143 TYR A CA 1
ATOM 1154 C C . TYR A 1 143 ? 4.424 0.861 0.956 1.00 97.56 143 TYR A C 1
ATOM 1156 O O . TYR A 1 143 ? 3.970 1.875 0.419 1.00 97.56 143 TYR A O 1
ATOM 1164 N N . TYR A 1 144 ? 5.714 0.699 1.211 1.00 95.56 144 TYR A N 1
ATOM 1165 C CA . TYR A 1 144 ? 6.703 1.739 0.998 1.00 95.56 144 TYR A CA 1
ATOM 1166 C C . TYR A 1 144 ? 7.955 1.173 0.345 1.00 95.56 144 TYR A C 1
ATOM 1168 O O . TYR A 1 144 ? 8.553 0.227 0.853 1.00 95.56 144 TYR A O 1
ATOM 1176 N N . ASP A 1 145 ? 8.386 1.808 -0.734 1.00 93.06 145 ASP A N 1
ATOM 1177 C CA . ASP A 1 145 ? 9.665 1.547 -1.372 1.00 93.06 145 ASP A CA 1
ATOM 1178 C C . ASP A 1 145 ? 10.440 2.863 -1.516 1.00 93.06 145 ASP A C 1
ATOM 1180 O O . ASP A 1 145 ? 9.913 3.891 -1.941 1.00 93.06 145 ASP A O 1
ATOM 1184 N N . ASN A 1 146 ? 11.704 2.840 -1.114 1.00 91.06 146 ASN A N 1
ATOM 1185 C CA . ASN A 1 146 ? 12.662 3.937 -1.239 1.00 91.06 146 ASN A CA 1
ATOM 1186 C C . ASN A 1 146 ? 14.026 3.462 -1.744 1.00 91.06 146 ASN A C 1
ATOM 1188 O O . ASN A 1 146 ? 15.040 4.121 -1.517 1.00 91.06 146 ASN A O 1
ATOM 1192 N N . VAL A 1 147 ? 14.046 2.272 -2.328 1.00 87.00 147 VAL A N 1
ATOM 1193 C CA . VAL A 1 147 ? 15.239 1.557 -2.749 1.00 87.00 147 VAL A CA 1
ATOM 1194 C C . VAL A 1 147 ? 15.219 1.436 -4.261 1.00 87.00 147 VAL A C 1
ATOM 1196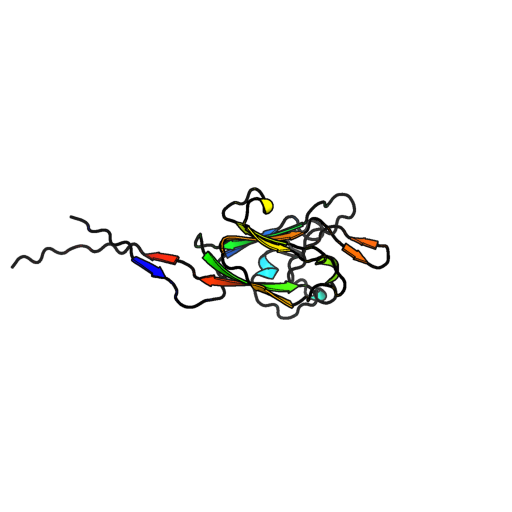 O O . VAL A 1 147 ? 16.204 1.804 -4.894 1.00 87.00 147 VAL A O 1
ATOM 1199 N N . GLY A 1 148 ? 14.093 0.990 -4.822 1.00 82.75 148 GLY A N 1
ATOM 1200 C CA . GLY A 1 148 ? 14.045 0.545 -6.205 1.00 82.75 148 GLY A CA 1
ATOM 1201 C C . GLY A 1 148 ? 14.761 -0.793 -6.361 1.00 82.75 148 GLY A C 1
ATOM 1202 O O . GLY A 1 148 ? 15.009 -1.509 -5.388 1.00 82.75 148 GLY A O 1
ATOM 1203 N N . SER A 1 149 ? 15.112 -1.142 -7.591 1.00 77.88 149 SER A N 1
ATOM 1204 C CA . SER A 1 149 ? 15.680 -2.452 -7.893 1.00 77.88 149 SER A CA 1
ATOM 1205 C C . SER A 1 149 ? 16.733 -2.400 -8.984 1.00 77.88 149 SER A C 1
ATOM 1207 O O . SER A 1 149 ? 16.768 -1.480 -9.794 1.00 77.88 149 SER A O 1
ATOM 1209 N N . GLU A 1 150 ? 17.568 -3.431 -9.037 1.00 72.81 150 GLU A N 1
ATOM 1210 C CA . GLU A 1 150 ? 18.561 -3.619 -10.090 1.00 72.81 150 GLU A CA 1
ATOM 1211 C C . GLU A 1 150 ? 18.289 -4.959 -10.775 1.00 72.81 150 GLU A C 1
ATOM 1213 O O . GLU A 1 150 ? 18.238 -5.998 -10.116 1.00 72.81 150 GLU A O 1
ATOM 1218 N N . GLU A 1 151 ? 18.099 -4.938 -12.092 1.00 71.12 151 GLU A N 1
ATOM 1219 C CA . GLU A 1 151 ? 17.949 -6.142 -12.912 1.00 71.12 151 GLU A CA 1
ATOM 1220 C C . GLU A 1 151 ? 18.809 -5.989 -14.170 1.00 71.12 151 GLU A C 1
ATOM 1222 O O . GLU A 1 151 ? 18.676 -5.006 -14.893 1.00 71.12 151 GLU A O 1
ATOM 1227 N N . SER A 1 152 ? 19.702 -6.951 -14.433 1.00 66.25 152 SER A N 1
ATOM 1228 C CA . SER A 1 152 ? 20.524 -7.001 -15.658 1.00 66.25 152 SER A CA 1
ATOM 1229 C C . SER A 1 152 ? 21.206 -5.669 -16.028 1.00 66.25 152 SER A C 1
ATOM 1231 O O . SER A 1 152 ? 21.120 -5.223 -17.169 1.00 66.25 152 SER A O 1
ATOM 1233 N N . ASP A 1 153 ? 21.879 -5.036 -15.058 1.00 66.38 153 ASP A N 1
ATOM 1234 C CA . ASP A 1 153 ? 22.560 -3.729 -15.173 1.00 66.38 153 ASP A CA 1
ATOM 1235 C C . ASP A 1 153 ? 21.637 -2.512 -15.404 1.00 66.38 153 ASP A C 1
ATOM 1237 O O . ASP A 1 153 ? 22.112 -1.390 -15.603 1.00 66.38 153 ASP A O 1
ATOM 1241 N N . GLN A 1 154 ? 20.316 -2.696 -15.326 1.00 72.19 154 GLN A N 1
ATOM 1242 C CA . GLN A 1 154 ? 19.331 -1.621 -15.341 1.00 72.19 154 GLN A CA 1
ATOM 1243 C C . GLN A 1 154 ? 18.891 -1.274 -13.914 1.00 72.19 154 GLN A C 1
ATOM 1245 O O . GLN A 1 154 ? 18.429 -2.129 -13.157 1.00 72.19 154 GLN A O 1
ATOM 1250 N N . ILE A 1 155 ? 19.015 0.008 -13.562 1.00 74.88 155 ILE A N 1
ATOM 1251 C CA . ILE A 1 155 ? 18.517 0.558 -12.299 1.00 74.88 155 ILE A CA 1
ATOM 1252 C C . ILE A 1 155 ? 17.071 0.998 -12.509 1.00 74.88 155 ILE A C 1
ATOM 1254 O O . ILE A 1 155 ? 16.785 1.889 -13.313 1.00 74.88 155 ILE A O 1
ATOM 1258 N N . TYR A 1 156 ? 16.171 0.393 -11.750 1.00 76.94 156 TYR A N 1
ATOM 1259 C CA . TYR A 1 156 ? 14.783 0.798 -11.628 1.00 76.94 156 TYR A CA 1
ATOM 1260 C C . TYR A 1 156 ? 14.616 1.604 -10.347 1.00 76.94 156 TYR A C 1
ATOM 1262 O O . TYR A 1 156 ? 15.094 1.229 -9.277 1.00 76.94 156 TYR A O 1
ATOM 1270 N N . LEU A 1 157 ? 13.932 2.735 -10.460 1.00 86.06 157 LEU A N 1
ATOM 1271 C CA . LEU A 1 157 ? 13.551 3.535 -9.303 1.00 86.06 157 LEU A CA 1
ATOM 1272 C C . LEU A 1 157 ? 12.404 2.860 -8.535 1.00 86.06 157 LEU A C 1
ATOM 1274 O O . LEU A 1 157 ? 11.781 1.945 -9.069 1.00 86.06 157 LEU A O 1
ATOM 1278 N N . PRO A 1 158 ? 12.103 3.307 -7.303 1.00 90.44 158 PRO A N 1
ATOM 1279 C CA . PRO A 1 158 ? 10.987 2.774 -6.536 1.00 90.44 158 PRO A CA 1
ATOM 1280 C C . PRO A 1 158 ? 9.657 2.822 -7.295 1.00 90.44 158 PRO A C 1
ATOM 1282 O O . PRO A 1 158 ? 9.228 3.899 -7.722 1.00 90.44 158 PRO A O 1
ATOM 1285 N N . ILE A 1 159 ? 8.991 1.671 -7.423 1.00 90.56 159 ILE A N 1
ATOM 1286 C CA . ILE A 1 159 ? 7.695 1.511 -8.102 1.00 90.56 159 ILE A CA 1
ATOM 1287 C C . ILE A 1 159 ? 6.790 0.612 -7.243 1.00 90.56 159 ILE A C 1
ATOM 1289 O O . ILE A 1 159 ? 7.230 -0.363 -6.636 1.00 90.56 159 ILE A O 1
ATOM 1293 N N . VAL A 1 160 ? 5.498 0.939 -7.174 1.00 93.06 160 VAL A N 1
ATOM 1294 C CA . VAL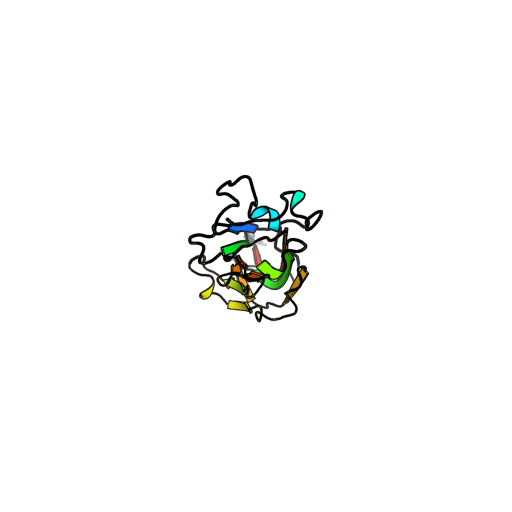 A 1 160 ? 4.486 0.122 -6.493 1.00 93.06 160 VAL A CA 1
ATOM 1295 C C . VAL A 1 160 ? 3.484 -0.412 -7.504 1.00 93.06 160 VAL A C 1
ATOM 1297 O O . VAL A 1 160 ? 2.845 0.389 -8.182 1.00 93.06 160 VAL A O 1
ATOM 1300 N N . GLU A 1 161 ? 3.316 -1.738 -7.542 1.00 93.00 161 GLU A N 1
ATOM 1301 C CA . GLU A 1 161 ? 2.404 -2.442 -8.455 1.00 93.00 161 GLU A CA 1
ATOM 1302 C C . GLU A 1 161 ? 1.546 -3.502 -7.741 1.00 93.00 161 GLU A C 1
ATOM 1304 O O . GLU A 1 161 ? 1.681 -4.712 -7.950 1.00 93.00 161 GLU A O 1
ATOM 1309 N N . LEU A 1 162 ? 0.676 -3.059 -6.831 1.00 95.12 162 LEU A N 1
ATOM 1310 C CA . LEU A 1 162 ? -0.106 -3.964 -5.986 1.00 95.12 162 LEU A CA 1
ATOM 1311 C C . LEU A 1 162 ? -1.406 -4.357 -6.685 1.00 95.12 162 LEU A C 1
ATOM 1313 O O . LEU A 1 162 ? -2.247 -3.510 -6.970 1.00 95.12 162 LEU A O 1
ATOM 1317 N N . CYS A 1 163 ? -1.609 -5.649 -6.914 1.00 94.31 163 CYS A N 1
ATOM 1318 C CA . CYS A 1 163 ? -2.850 -6.168 -7.483 1.00 94.31 163 CYS A CA 1
ATOM 1319 C C . CYS A 1 163 ? -3.915 -6.381 -6.410 1.00 94.31 163 CYS A C 1
ATOM 1321 O O . CYS A 1 163 ? -5.091 -6.164 -6.668 1.00 94.31 163 CYS A O 1
ATOM 1323 N N . TYR A 1 164 ? -3.512 -6.761 -5.196 1.00 95.38 164 TYR A N 1
ATOM 1324 C CA . TYR A 1 164 ? -4.411 -6.834 -4.052 1.00 95.38 164 TYR A CA 1
ATOM 1325 C C . TYR A 1 164 ? -3.652 -6.827 -2.727 1.00 95.38 164 TYR A C 1
ATOM 1327 O O . TYR A 1 164 ? -2.573 -7.405 -2.613 1.00 95.38 164 TYR A O 1
ATOM 1335 N N . VAL A 1 165 ? -4.228 -6.196 -1.706 1.00 97.38 165 VAL A N 1
ATOM 1336 C CA . VAL A 1 165 ? -3.718 -6.240 -0.334 1.00 97.38 165 VAL A CA 1
ATOM 1337 C C . VAL A 1 165 ? -4.845 -6.668 0.597 1.00 97.38 165 VAL A C 1
ATOM 1339 O O . VAL A 1 165 ? -5.770 -5.900 0.848 1.00 97.38 165 VAL A O 1
ATOM 1342 N N . ALA A 1 166 ? -4.779 -7.881 1.140 1.00 97.00 166 ALA A N 1
ATOM 1343 C CA . ALA A 1 166 ? -5.703 -8.336 2.177 1.00 97.00 166 ALA A CA 1
ATOM 1344 C C . ALA A 1 166 ? -5.134 -7.988 3.555 1.00 97.00 166 ALA A C 1
ATOM 1346 O O . ALA A 1 166 ? -4.098 -8.517 3.952 1.00 97.00 166 ALA A O 1
ATOM 1347 N N . ILE A 1 167 ? -5.808 -7.100 4.279 1.00 97.75 167 ILE A N 1
ATOM 1348 C CA . ILE A 1 167 ? -5.423 -6.689 5.628 1.00 97.75 167 ILE A CA 1
ATOM 1349 C C . ILE A 1 167 ? -6.358 -7.395 6.594 1.00 97.75 167 ILE A C 1
ATOM 1351 O O . ILE A 1 167 ? -7.534 -7.048 6.689 1.00 97.75 167 ILE A O 1
ATOM 1355 N N . ASN A 1 168 ? -5.846 -8.393 7.300 1.00 96.12 168 ASN A N 1
ATOM 1356 C CA . ASN A 1 168 ? -6.632 -9.170 8.242 1.00 96.12 168 ASN A CA 1
ATOM 1357 C C . ASN A 1 168 ? -6.457 -8.613 9.652 1.00 96.12 168 ASN A C 1
ATOM 1359 O O . ASN A 1 168 ? -5.363 -8.221 10.066 1.00 96.12 168 ASN A O 1
ATOM 1363 N N . GLY A 1 169 ? -7.553 -8.554 10.397 1.00 94.06 169 GLY A N 1
ATOM 1364 C CA . GLY A 1 169 ? -7.518 -8.035 11.751 1.00 94.06 169 GLY A CA 1
ATOM 1365 C C . GLY A 1 169 ? -8.879 -7.990 12.417 1.00 94.06 169 GLY A C 1
ATOM 1366 O O . GLY A 1 169 ? -9.837 -8.643 11.999 1.00 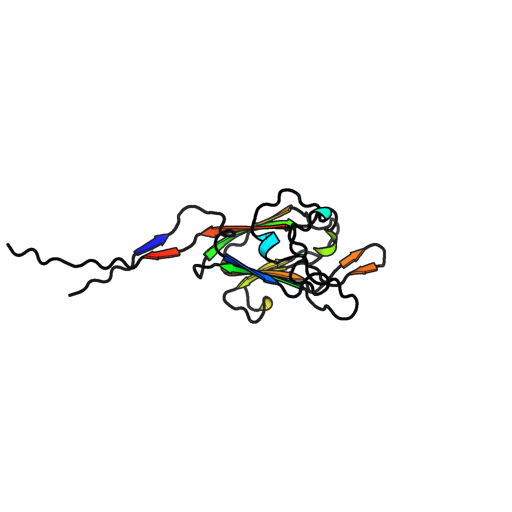94.06 169 GLY A O 1
ATOM 1367 N N . ARG A 1 170 ? -8.947 -7.196 13.478 1.00 90.69 170 ARG A N 1
ATOM 1368 C CA . ARG A 1 170 ? -10.144 -6.930 14.271 1.00 90.69 170 ARG A CA 1
ATOM 1369 C C . ARG A 1 170 ? -10.364 -5.432 14.349 1.00 90.69 170 ARG A C 1
ATOM 1371 O O . ARG A 1 170 ? -9.415 -4.651 14.377 1.00 90.69 170 ARG A O 1
ATOM 1378 N N . PHE A 1 171 ? -11.620 -5.030 14.414 1.00 78.88 171 PHE A N 1
ATOM 1379 C CA . PHE A 1 171 ? -12.005 -3.641 14.605 1.00 78.88 171 PHE A CA 1
ATOM 1380 C C . PHE A 1 171 ? -12.902 -3.530 15.830 1.00 78.88 171 PHE A C 1
ATOM 1382 O O . PHE A 1 171 ? -13.665 -4.444 16.145 1.00 78.88 171 PHE A O 1
ATOM 1389 N N . TYR A 1 172 ? -12.801 -2.398 16.519 1.00 67.75 172 TYR A N 1
ATOM 1390 C CA . TYR A 1 172 ? -13.639 -2.104 17.670 1.00 67.75 172 TYR A CA 1
ATOM 1391 C C . TYR A 1 172 ? -14.807 -1.242 17.210 1.00 67.75 172 TYR A C 1
ATOM 1393 O O . TYR A 1 172 ? -14.621 -0.092 16.817 1.00 67.75 172 TYR A O 1
ATOM 1401 N N . ILE A 1 173 ? -16.023 -1.784 17.267 1.00 59.62 173 ILE A N 1
ATOM 1402 C CA . ILE A 1 173 ? -17.223 -0.959 17.135 1.00 59.62 173 ILE A CA 1
ATOM 1403 C C . ILE A 1 173 ? -17.575 -0.420 18.523 1.00 59.62 173 ILE A C 1
ATOM 1405 O O . ILE A 1 173 ? -17.866 -1.180 19.449 1.00 59.62 173 ILE A O 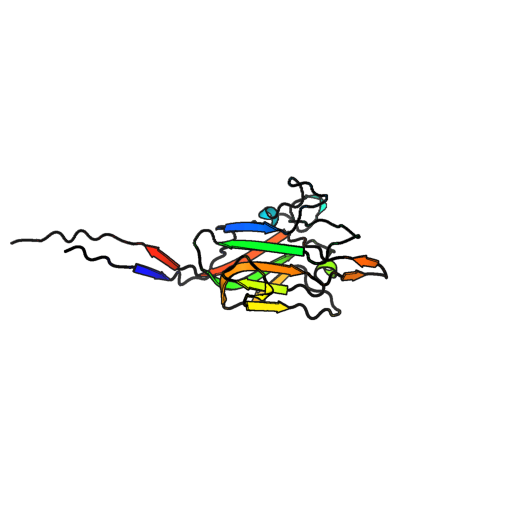1
ATOM 1409 N N . CYS A 1 174 ? -17.590 0.906 18.656 1.00 53.03 174 CYS A N 1
ATOM 1410 C CA . CYS A 1 174 ? -18.221 1.588 19.781 1.00 53.03 174 CYS A CA 1
ATOM 1411 C C . CYS A 1 174 ? -19.663 1.930 19.381 1.00 53.03 174 CYS A C 1
ATOM 1413 O O . CYS A 1 174 ? -19.890 2.896 18.652 1.00 53.03 174 CYS A O 1
ATOM 1415 N N . ILE A 1 175 ? -20.642 1.133 19.826 1.00 54.16 175 ILE A N 1
ATOM 1416 C CA . ILE A 1 175 ? -22.058 1.511 19.715 1.00 54.16 175 ILE A CA 1
ATOM 1417 C C . ILE A 1 175 ? -22.436 2.221 21.012 1.00 54.16 175 ILE A C 1
ATOM 1419 O O . ILE A 1 175 ? -22.484 1.617 22.085 1.00 54.16 175 ILE A O 1
ATOM 1423 N N . ILE A 1 176 ? -22.728 3.516 20.912 1.00 52.22 176 ILE A N 1
ATOM 1424 C CA . ILE A 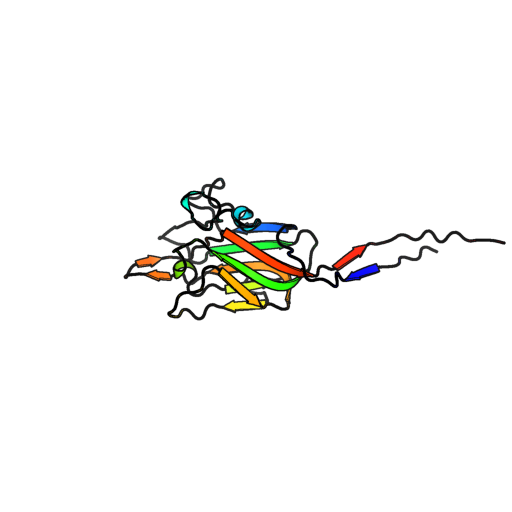1 176 ? -23.380 4.252 21.994 1.00 52.22 176 ILE A CA 1
ATOM 1425 C C . ILE A 1 176 ? -24.870 3.901 21.940 1.00 52.22 176 ILE A C 1
ATOM 1427 O O . ILE A 1 176 ? -25.620 4.450 21.134 1.00 52.22 176 ILE A O 1
ATOM 1431 N N . CYS A 1 177 ? -25.307 2.975 22.793 1.00 46.84 177 CYS A N 1
ATOM 1432 C CA . CYS A 1 177 ? -26.729 2.728 23.024 1.00 46.84 177 CYS A CA 1
ATOM 1433 C C . CYS A 1 177 ? -27.230 3.696 24.102 1.00 46.84 177 CYS A C 1
ATOM 1435 O O . CYS A 1 177 ? -26.870 3.574 25.274 1.00 46.84 177 CYS A O 1
ATOM 1437 N N . TYR A 1 178 ? -28.092 4.644 23.733 1.00 43.41 178 TYR A N 1
ATOM 1438 C CA . TYR A 1 178 ? -28.826 5.435 24.720 1.00 43.41 178 TYR A CA 1
ATOM 1439 C C . TYR A 1 178 ? -29.931 4.567 25.333 1.00 43.41 178 TYR A C 1
ATOM 1441 O O . TYR A 1 178 ? -30.931 4.274 24.682 1.00 43.41 178 TYR A O 1
ATOM 1449 N N . SER A 1 179 ? -29.760 4.149 26.589 1.00 43.31 179 SER A N 1
ATOM 1450 C CA . SER A 1 179 ? -30.844 3.555 27.373 1.00 43.31 179 SER A CA 1
ATOM 1451 C C . SER A 1 179 ? -31.650 4.677 28.023 1.00 43.31 179 SER A C 1
ATOM 1453 O O . SER A 1 179 ? -31.172 5.362 28.932 1.00 43.31 179 SER A O 1
ATOM 1455 N N . THR A 1 180 ? -32.882 4.893 27.563 1.00 39.78 180 THR A N 1
ATOM 1456 C CA . THR A 1 180 ? -33.854 5.657 28.346 1.00 39.78 180 THR A CA 1
ATOM 1457 C C . THR A 1 180 ? -34.289 4.775 29.510 1.00 39.78 180 THR A C 1
ATOM 1459 O O . THR A 1 180 ? -35.124 3.886 29.345 1.00 39.78 180 THR A O 1
ATOM 1462 N N . ALA A 1 181 ? -33.709 5.001 30.688 1.00 42.06 181 ALA A N 1
ATOM 1463 C CA . ALA A 1 181 ? -34.217 4.429 31.925 1.00 42.06 181 ALA A CA 1
ATOM 1464 C C . ALA A 1 181 ? -35.655 4.932 32.132 1.00 42.06 181 ALA A C 1
ATOM 1466 O O . ALA A 1 181 ? -35.865 6.083 32.516 1.00 42.06 181 ALA A O 1
ATOM 1467 N N . SER A 1 182 ? -36.641 4.089 31.828 1.00 46.34 182 SER A N 1
ATOM 1468 C CA . SER A 1 182 ? -38.025 4.338 32.218 1.00 46.34 182 SER A CA 1
ATOM 1469 C C . SER A 1 182 ? -38.123 4.129 33.732 1.00 46.34 182 SER A C 1
ATOM 1471 O O . SER A 1 182 ? -37.783 3.037 34.200 1.00 46.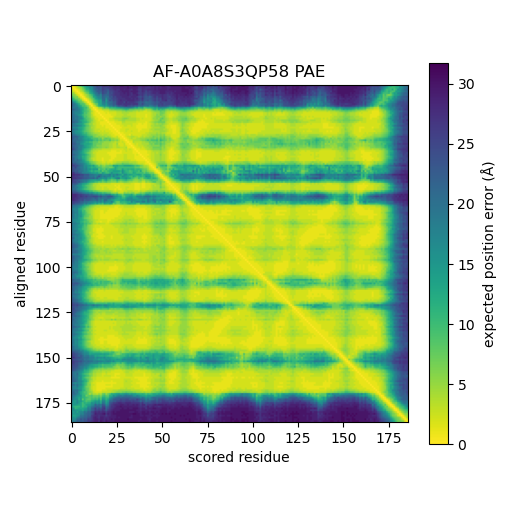34 182 SER A O 1
ATOM 1473 N N . PRO A 1 183 ? -38.539 5.130 34.528 1.00 41.41 183 PRO A N 1
ATOM 1474 C CA . PRO A 1 183 ? -38.803 4.912 35.938 1.00 41.41 183 PRO A CA 1
ATOM 1475 C C . PRO A 1 183 ? -40.108 4.120 36.044 1.00 41.41 183 PRO A C 1
ATOM 1477 O O . PRO A 1 183 ? -41.195 4.679 35.923 1.00 41.41 183 PRO A O 1
ATOM 1480 N N . PHE A 1 184 ? -40.012 2.807 36.250 1.00 35.41 184 PHE A N 1
ATOM 1481 C CA . PHE A 1 184 ? -41.148 2.045 36.754 1.00 35.41 184 PHE A CA 1
ATOM 1482 C C . PHE A 1 184 ? -41.382 2.463 38.210 1.00 35.41 184 PHE A C 1
ATOM 1484 O O . PHE A 1 184 ? -40.726 1.986 39.132 1.00 35.41 184 PHE A O 1
ATOM 1491 N N . LEU A 1 185 ? -42.290 3.423 38.384 1.00 34.75 185 LEU A N 1
ATOM 1492 C CA . LEU A 1 185 ? -43.143 3.527 39.561 1.00 34.75 185 LEU A CA 1
ATOM 1493 C C . LEU A 1 185 ? -44.207 2.433 39.433 1.00 34.75 185 LEU A C 1
ATOM 1495 O O . LEU A 1 185 ? -44.956 2.458 38.458 1.00 34.75 185 LEU A O 1
ATOM 1499 N N . PHE A 1 186 ? -44.199 1.462 40.345 1.00 38.53 186 PHE A N 1
ATOM 1500 C CA . PHE A 1 186 ? -45.303 1.042 41.226 1.00 38.53 186 PHE A CA 1
ATOM 1501 C C . PHE A 1 186 ? -44.877 -0.200 42.013 1.00 38.53 186 PHE A C 1
ATOM 1503 O O . PHE A 1 186 ? -44.383 -1.161 41.383 1.00 38.53 186 PHE A O 1
#

Mean predicted aligned error: 9.06 Å

Sequence (186 aa):
MTVILHFVFDASVTVNLTPNGTATQSSFYNDDESKGKPENALYPPISNEYNLSICSHTKEDIRNVQKAWWRFQFSFGLAYITDITIYYRENYAYHMNGFKIFVTNTTASPSEGYLCYEDPKSNPLPNITQTIPCYQLGQYVVYYDNVGSEESDQIYLPIVELCYVAINGRFYICIICYSTASPFLF

Solvent-accessible surface area (backbone atoms only — not comparable to full-atom values): 10141 Å² total; per-residue (Å²): 130,83,56,79,50,81,45,75,46,73,49,91,58,75,39,76,47,36,81,52,45,50,51,43,55,75,48,26,30,86,77,32,78,89,37,23,37,44,59,33,19,46,43,87,56,98,60,45,57,66,96,70,65,49,26,14,23,34,39,85,53,90,84,78,51,68,54,24,37,41,35,40,35,45,73,78,45,58,30,41,32,46,31,38,33,42,32,34,35,64,96,48,30,57,52,50,35,41,28,33,34,23,36,20,83,66,89,85,51,70,86,80,29,49,77,55,44,68,47,86,62,54,87,75,62,60,66,41,68,42,77,44,68,31,84,44,76,23,30,28,46,32,45,38,28,66,66,15,27,78,54,96,95,42,80,43,58,19,47,44,44,37,16,20,44,48,36,29,22,31,49,64,49,74,52,77,51,81,51,79,77,74,82,83,82,130

Foldseek 3Di:
DWDWDWDKDWPPDKDFQLLQWDKDKDAAAVNDCVAQDLCLQSDDFPDLACVVSSWHKHYQDPPDFQKIKMKIFGNQAKWFFFKKKFQFRPPVLQLCQFKWKFFAADPPDSVVGDTQDTHPRDPPRDDNIDIGTDGDIHRMIMIMDRDGGDDPNDGTGRMGTTNYMGTIGIDIDTDGDGDPPDPDDD

Secondary structure (DSSP, 8-state):
--EEEEEEEE--S-EE-TTSEEEEES--GGG-TTSS-GGGGGS--S-S-GGG--S------TTT---EEEEEEETTS-EEEEEEEEEEPTT-GGGGTT-EEEEES-SS-GGGSEEEEE----SSPPPSEEEEEEEEEESEEEEEESS-EEETTEEEPP---EEEEEEEEEEEEEEEEEE-------

pLDDT: mean 82.62, std 17.19, range [34.75, 98.25]

Nearest PDB structures (foldseek):
  3cqo-assembly1_C  TM=8.710E-01  e=1.102E-10  Morone saxatilis
  7jnb-assembly1_A  TM=6.244E-01  e=3.219E-05  Clostridium perfringens ATCC 13124
  2yg0-assembly1_A  TM=6.991E-01  e=8.973E-05  Acetivibrio thermocellus
  1sg3-assembly1_A  TM=4.878E-01  e=1.337E-04  Saccharomyces cerevisiae
  8pe9-assembly1_A  TM=5.484E-01  e=2.583E-03  Homo sapiens

Organism: Mytilus edulis (NCBI:txid6550)

InterPro domains:
  IPR008979 Galactose-binding-like domain superfamily [SSF49785] (14-108)

Radius of gyration: 20.04 Å; Cα contacts (8 Å, |Δi|>4): 473; chains: 1; bounding box: 68×28×61 Å